Protein AF-A0A0F8X8D6-F1 (afdb_monomer)

Nearest PDB structures (foldseek):
  8ckb-assembly1_J001  TM=6.444E-01  e=1.310E-01  Bacteroides phage crAss001
  7qoi-assembly1_FS  TM=6.336E-01  e=3.541E-01  Bacteroides phage crAss001
  3bps-assembly1_A  TM=2.801E-01  e=1.009E+00  Homo sapiens
  3gcx-assembly1_A  TM=2.356E-01  e=1.793E+00  Homo sapiens
  1r19-assembly2_B  TM=1.060E-01  e=6.297E-01  Staphylococcus epidermidis

Radius of gyration: 21.14 Å; Cα contacts (8 Å, |Δi|>4): 891; chains: 1; bounding box: 56×60×55 Å

Structure (mmCIF, N/CA/C/O backbone):
data_AF-A0A0F8X8D6-F1
#
_entry.id   AF-A0A0F8X8D6-F1
#
loop_
_atom_site.group_PDB
_atom_site.id
_atom_site.type_symbol
_atom_site.label_atom_id
_atom_site.label_alt_id
_atom_site.label_comp_id
_atom_site.label_asym_id
_atom_site.label_entity_id
_atom_site.label_seq_id
_atom_site.pdbx_PDB_ins_code
_atom_site.Cartn_x
_atom_site.Cartn_y
_atom_site.Cartn_z
_atom_site.occupancy
_atom_site.B_iso_or_equiv
_atom_site.auth_seq_id
_atom_site.auth_comp_id
_atom_site.auth_asym_id
_atom_site.auth_atom_id
_atom_site.pdbx_PDB_model_num
ATOM 1 N N . SER A 1 1 ? 9.440 -11.187 -24.666 1.00 73.19 1 SER A N 1
ATOM 2 C CA . SER A 1 1 ? 8.796 -10.488 -23.540 1.00 73.19 1 SER A CA 1
ATOM 3 C C . SER A 1 1 ? 9.408 -10.974 -22.242 1.00 73.19 1 SER A C 1
ATOM 5 O O . SER A 1 1 ? 9.417 -12.178 -22.016 1.00 73.19 1 SER A O 1
ATOM 7 N N . TYR A 1 2 ? 9.904 -10.061 -21.415 1.00 76.88 2 TYR A N 1
ATOM 8 C CA . TYR A 1 2 ? 10.504 -10.335 -20.117 1.00 76.88 2 TYR A CA 1
ATOM 9 C C . TYR A 1 2 ? 9.473 -10.988 -19.179 1.00 76.88 2 TYR A C 1
ATOM 11 O O . TYR A 1 2 ? 8.394 -10.416 -18.969 1.00 76.88 2 TYR A O 1
ATOM 19 N N . PRO A 1 3 ? 9.742 -12.190 -18.642 1.00 77.75 3 PRO A N 1
ATOM 20 C CA . PRO A 1 3 ? 8.844 -12.868 -17.736 1.00 77.75 3 PRO A CA 1
ATOM 21 C C . PRO A 1 3 ? 8.951 -12.263 -16.347 1.00 77.75 3 PRO A C 1
ATOM 23 O O . PRO A 1 3 ? 9.989 -11.764 -15.912 1.00 77.75 3 PRO A O 1
ATOM 26 N N . LYS A 1 4 ? 7.858 -12.393 -15.605 1.00 72.44 4 LYS A N 1
ATOM 27 C CA . LYS A 1 4 ? 7.770 -11.930 -14.229 1.00 72.44 4 LYS A CA 1
ATOM 28 C C . LYS A 1 4 ? 8.868 -12.545 -13.356 1.00 72.44 4 LYS A C 1
ATOM 30 O O . LYS A 1 4 ? 8.987 -13.774 -13.250 1.00 72.44 4 LYS A O 1
ATOM 35 N N . GLY A 1 5 ? 9.636 -11.682 -12.696 1.00 72.69 5 GLY A N 1
ATOM 36 C CA . GLY A 1 5 ? 10.718 -12.086 -11.802 1.00 72.69 5 GLY A CA 1
ATOM 37 C C . GLY A 1 5 ? 11.987 -12.567 -12.511 1.00 72.69 5 GLY A C 1
ATOM 38 O O . GLY A 1 5 ? 12.841 -13.144 -11.838 1.00 72.69 5 GLY A O 1
ATOM 39 N N . GLY A 1 6 ? 12.091 -12.404 -13.835 1.00 82.38 6 GLY A N 1
ATOM 40 C CA . GLY A 1 6 ? 13.267 -12.770 -14.622 1.00 82.38 6 GLY A CA 1
ATOM 41 C C . GLY A 1 6 ? 13.090 -13.974 -15.546 1.00 82.38 6 GLY A C 1
ATOM 42 O O . GLY A 1 6 ? 12.116 -14.732 -15.461 1.00 82.38 6 GLY A O 1
ATOM 43 N N . GLU A 1 7 ? 14.088 -14.140 -16.412 1.00 86.38 7 GLU A N 1
ATOM 44 C CA . GLU A 1 7 ? 14.246 -15.241 -17.367 1.00 86.38 7 GLU A CA 1
ATOM 45 C C . GLU A 1 7 ? 14.905 -16.452 -16.711 1.00 86.38 7 GLU A C 1
ATOM 47 O O . GLU A 1 7 ? 15.902 -16.317 -15.999 1.00 86.38 7 GLU A O 1
ATOM 52 N N . ASP A 1 8 ? 14.377 -17.648 -16.966 1.00 86.56 8 ASP A N 1
ATOM 53 C CA . ASP A 1 8 ? 14.969 -18.882 -16.449 1.00 86.56 8 ASP A CA 1
ATOM 54 C C . ASP A 1 8 ? 16.345 -19.122 -17.084 1.00 86.56 8 ASP A C 1
ATOM 56 O O . ASP A 1 8 ? 16.505 -19.079 -18.306 1.00 86.56 8 ASP A O 1
ATOM 60 N N . ILE A 1 9 ? 17.347 -19.448 -16.263 1.00 84.44 9 ILE A N 1
ATOM 61 C CA . ILE A 1 9 ? 18.673 -19.843 -16.752 1.00 84.44 9 ILE A CA 1
ATOM 62 C C . ILE A 1 9 ? 18.926 -21.326 -16.495 1.00 84.44 9 ILE A C 1
ATOM 64 O O . ILE A 1 9 ? 18.877 -21.813 -15.367 1.00 84.44 9 ILE A O 1
ATOM 68 N N . THR A 1 10 ? 19.257 -22.067 -17.549 1.00 81.69 10 THR A N 1
ATOM 69 C CA . THR A 1 10 ? 19.732 -23.447 -17.412 1.00 81.69 10 THR A CA 1
ATOM 70 C C . THR A 1 10 ? 21.249 -23.459 -17.493 1.00 81.69 10 THR A C 1
ATOM 72 O O . THR A 1 10 ? 21.829 -23.237 -18.555 1.00 81.69 10 THR A O 1
ATOM 75 N N . PHE A 1 11 ? 21.909 -23.736 -16.370 1.00 76.56 11 PHE A N 1
ATOM 76 C CA . PHE A 1 11 ? 23.346 -23.980 -16.385 1.00 76.56 11 PHE A CA 1
ATOM 77 C C . PHE A 1 11 ? 23.647 -25.345 -17.020 1.00 76.56 11 PHE A C 1
ATOM 79 O O . PHE A 1 11 ? 22.839 -26.273 -16.901 1.00 76.56 11 PHE A O 1
ATOM 86 N N . PRO A 1 12 ? 24.821 -25.514 -17.657 1.00 75.75 12 PRO A N 1
ATOM 87 C CA . PRO A 1 12 ? 25.321 -26.836 -18.017 1.00 75.75 12 PRO A CA 1
ATOM 88 C C . PRO A 1 12 ? 25.346 -27.755 -16.782 1.00 75.75 12 PRO A C 1
ATOM 90 O O . PRO A 1 12 ? 25.303 -27.253 -15.657 1.00 75.75 12 PRO A O 1
ATOM 93 N N . PRO A 1 13 ? 25.450 -29.087 -16.949 1.00 71.19 13 PRO A N 1
ATOM 94 C CA . PRO A 1 13 ? 25.438 -30.050 -15.846 1.00 71.19 13 PRO A CA 1
ATOM 95 C C . PRO A 1 13 ? 26.720 -29.962 -15.001 1.00 71.19 13 PRO A C 1
ATOM 97 O O . PRO A 1 13 ? 27.585 -30.838 -15.016 1.00 71.19 13 PRO A O 1
ATOM 100 N N . TRP A 1 14 ? 26.873 -28.866 -14.271 1.00 72.00 14 TRP A N 1
ATOM 101 C CA . TRP A 1 14 ? 27.925 -28.656 -13.301 1.00 72.00 14 TRP A CA 1
ATOM 102 C C . TRP A 1 14 ? 27.596 -29.445 -12.043 1.00 72.00 14 TRP A C 1
ATOM 104 O O . TRP A 1 14 ? 26.439 -29.569 -11.644 1.00 72.00 14 TRP A O 1
ATOM 114 N N . ARG A 1 15 ? 28.633 -29.976 -11.389 1.00 62.94 15 ARG A N 1
ATOM 115 C CA . ARG A 1 15 ? 28.469 -30.686 -10.111 1.00 62.94 15 ARG A CA 1
ATOM 116 C C . ARG A 1 15 ? 27.880 -29.790 -9.019 1.00 62.94 15 ARG A C 1
ATOM 118 O O . ARG A 1 15 ? 27.311 -30.309 -8.067 1.00 62.94 15 ARG A O 1
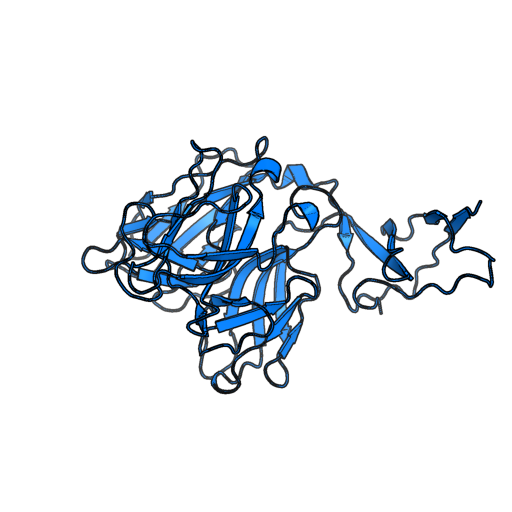ATOM 125 N N . GLN A 1 16 ? 28.029 -28.472 -9.154 1.00 68.81 16 GLN A N 1
ATOM 126 C CA . GLN A 1 16 ? 27.469 -27.466 -8.261 1.00 68.81 16 GLN A CA 1
ATOM 127 C C . GLN A 1 16 ? 26.959 -26.275 -9.077 1.00 68.81 16 GLN A C 1
ATOM 129 O O . GLN A 1 16 ? 27.539 -25.931 -10.108 1.00 68.81 16 GLN A O 1
ATOM 134 N N . LYS A 1 17 ? 25.879 -25.638 -8.610 1.00 71.94 17 LYS A N 1
ATOM 135 C CA . LYS A 1 17 ? 25.415 -24.359 -9.165 1.00 71.94 17 LYS A CA 1
ATOM 136 C C . LYS A 1 17 ? 26.514 -23.297 -8.991 1.00 71.94 17 LYS A C 1
ATOM 138 O O . LYS A 1 17 ? 27.226 -23.346 -7.984 1.00 71.94 17 LYS A O 1
ATOM 143 N N . PRO A 1 18 ? 26.653 -22.335 -9.920 1.00 72.88 18 PRO A N 1
ATOM 144 C CA . PRO A 1 18 ? 27.664 -21.295 -9.785 1.00 72.88 18 PRO A CA 1
ATOM 145 C C . PRO A 1 18 ? 27.465 -20.509 -8.493 1.00 72.88 18 PRO A C 1
ATOM 147 O O . PRO A 1 18 ? 26.349 -20.128 -8.125 1.00 72.88 18 PRO A O 1
ATOM 150 N N . ARG A 1 19 ? 28.580 -20.262 -7.808 1.00 72.44 19 ARG A N 1
ATOM 151 C CA . ARG A 1 19 ? 28.624 -19.448 -6.595 1.00 72.44 19 ARG A CA 1
ATOM 152 C C . ARG A 1 19 ? 28.631 -17.962 -6.897 1.00 72.44 19 ARG A C 1
ATOM 154 O O . ARG A 1 19 ? 28.276 -17.200 -6.005 1.00 72.44 19 ARG A O 1
ATOM 161 N N . PHE A 1 20 ? 29.013 -17.562 -8.102 1.00 72.94 20 PHE A N 1
ATOM 162 C CA . PHE A 1 20 ? 28.944 -16.183 -8.571 1.00 72.94 20 PHE A CA 1
ATOM 163 C C . PHE A 1 20 ? 28.622 -16.185 -10.063 1.00 72.94 20 PHE A C 1
ATOM 165 O O . PHE A 1 20 ? 29.142 -17.021 -10.806 1.00 72.94 20 PHE A O 1
ATOM 172 N N . LEU A 1 21 ? 27.748 -15.269 -10.475 1.00 82.31 21 LEU A N 1
ATOM 173 C CA . LEU A 1 21 ? 27.465 -14.980 -11.873 1.00 82.31 21 LEU A CA 1
ATOM 174 C C . LEU A 1 21 ? 27.701 -13.487 -12.066 1.00 82.31 21 LEU A C 1
ATOM 176 O O . LEU A 1 21 ? 27.022 -12.679 -11.438 1.00 82.31 21 LEU A O 1
ATOM 180 N N . GLU A 1 22 ? 28.686 -13.140 -12.879 1.00 83.12 22 GLU A N 1
ATOM 181 C CA . GLU A 1 22 ? 28.904 -11.769 -13.328 1.00 83.12 22 GLU A CA 1
ATOM 182 C C . GLU A 1 22 ? 28.249 -11.637 -14.698 1.00 83.12 22 GLU A C 1
ATOM 184 O O . GLU A 1 22 ? 28.527 -12.446 -15.584 1.00 83.12 22 GLU A O 1
ATOM 189 N N . ILE A 1 23 ? 27.333 -10.684 -14.853 1.00 87.75 23 ILE A N 1
ATOM 190 C CA . ILE A 1 23 ? 26.575 -10.473 -16.088 1.00 87.75 23 ILE A CA 1
ATOM 191 C C . ILE A 1 23 ? 26.885 -9.063 -16.584 1.00 87.75 23 ILE A C 1
ATOM 193 O O . ILE A 1 23 ? 26.807 -8.108 -15.814 1.00 87.75 23 ILE A O 1
ATOM 197 N N . GLU A 1 24 ? 27.261 -8.944 -17.854 1.00 86.00 24 GLU A N 1
ATOM 198 C CA . GLU A 1 24 ? 27.546 -7.659 -18.492 1.00 86.00 24 GLU A CA 1
ATOM 199 C C . GLU A 1 24 ? 26.240 -6.881 -18.715 1.00 86.00 24 GLU A C 1
ATOM 201 O O . GLU A 1 24 ? 25.255 -7.442 -19.206 1.00 86.00 24 GLU A O 1
ATOM 206 N N . S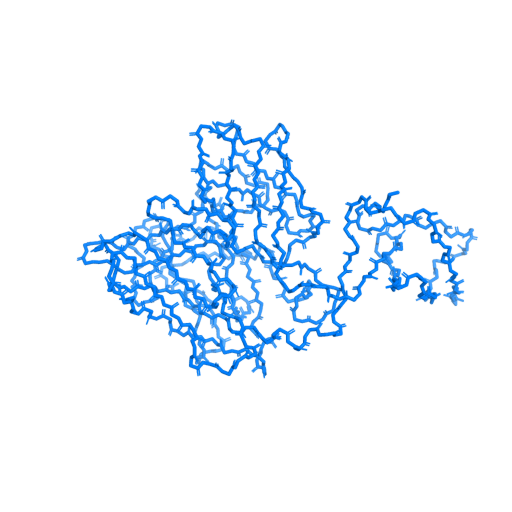ER A 1 25 ? 26.230 -5.598 -18.346 1.00 85.00 25 SER A N 1
ATOM 207 C CA . SER A 1 25 ? 25.135 -4.679 -18.670 1.00 85.00 25 SER A CA 1
ATOM 208 C C . SER A 1 25 ? 25.069 -4.460 -20.183 1.00 85.00 25 SER A C 1
ATOM 210 O O . SER A 1 25 ? 26.095 -4.264 -20.827 1.00 85.00 25 SER A O 1
ATOM 212 N N . GLU A 1 26 ? 23.869 -4.452 -20.756 1.00 85.44 26 GLU A N 1
ATOM 213 C CA . GLU A 1 26 ? 23.656 -4.357 -22.206 1.00 85.44 26 GLU A CA 1
ATOM 214 C C . GLU A 1 26 ? 22.388 -3.547 -22.484 1.00 85.44 26 GLU A C 1
ATOM 216 O O . GLU A 1 26 ? 21.391 -3.666 -21.773 1.00 85.44 26 GLU A O 1
ATOM 221 N N . GLY A 1 27 ? 22.411 -2.700 -23.516 1.00 79.75 27 GLY A N 1
ATOM 222 C CA . GLY A 1 27 ? 21.225 -1.945 -23.941 1.00 79.75 27 GLY A CA 1
ATOM 223 C C . GLY A 1 27 ? 20.671 -0.957 -22.905 1.00 79.75 27 GLY A C 1
ATOM 224 O O . GLY A 1 27 ? 19.507 -0.583 -22.994 1.00 79.75 27 GLY A O 1
ATOM 225 N N . GLY A 1 28 ? 21.478 -0.536 -21.923 1.00 81.06 28 GLY A N 1
ATOM 226 C CA . GLY A 1 28 ? 21.031 0.322 -20.817 1.00 81.06 28 GLY A CA 1
ATOM 227 C C . GLY A 1 28 ? 20.347 -0.429 -19.668 1.00 81.06 28 GLY A C 1
ATOM 228 O O . GLY A 1 28 ? 19.788 0.217 -18.781 1.00 81.06 28 GLY A O 1
ATOM 229 N N . TYR A 1 29 ? 20.407 -1.764 -19.677 1.00 85.00 29 TYR A N 1
ATOM 230 C CA . TYR A 1 29 ? 19.922 -2.625 -18.606 1.00 85.00 29 TYR A CA 1
ATOM 231 C C . TYR A 1 29 ? 21.085 -3.216 -17.814 1.00 85.00 29 TYR A C 1
ATOM 233 O O . TYR A 1 29 ? 22.102 -3.618 -18.382 1.00 85.00 29 TYR A O 1
ATOM 241 N N . ASP A 1 30 ? 20.893 -3.322 -16.505 1.00 86.25 30 ASP A N 1
ATOM 242 C CA . ASP A 1 30 ? 21.737 -4.113 -15.620 1.00 86.25 30 ASP A CA 1
ATOM 243 C C . ASP A 1 30 ? 21.090 -5.471 -15.373 1.00 86.25 30 ASP A C 1
ATOM 245 O O . ASP A 1 30 ? 19.869 -5.572 -15.276 1.00 86.25 30 ASP A O 1
ATOM 249 N N . PHE A 1 31 ? 21.894 -6.516 -15.211 1.00 87.75 31 PHE A N 1
ATOM 250 C CA . PHE A 1 31 ? 21.382 -7.865 -15.001 1.00 87.75 31 PHE A CA 1
ATOM 251 C C . PHE A 1 31 ? 21.902 -8.454 -13.697 1.00 87.75 31 PHE A C 1
ATOM 253 O O . PHE A 1 31 ? 23.076 -8.303 -13.362 1.00 87.75 31 PHE A O 1
ATOM 260 N N . GLN A 1 32 ? 21.038 -9.153 -12.961 1.00 86.94 32 GLN A N 1
ATOM 261 C CA . GLN A 1 32 ? 21.436 -9.867 -11.746 1.00 86.94 32 GLN A CA 1
ATOM 262 C C . GLN A 1 32 ? 20.869 -11.281 -11.722 1.00 86.94 32 GLN A C 1
ATOM 264 O O . GLN A 1 32 ? 19.788 -11.551 -12.241 1.00 86.94 32 GLN A O 1
ATOM 269 N N . TYR A 1 33 ? 21.614 -12.197 -11.105 1.00 87.38 33 TYR A N 1
ATOM 270 C CA . TYR A 1 33 ? 21.201 -13.586 -10.958 1.00 87.38 33 TYR A CA 1
ATOM 271 C C . TYR A 1 33 ? 20.473 -13.809 -9.631 1.00 87.38 33 TYR A C 1
ATOM 273 O O . TYR A 1 33 ? 21.089 -13.836 -8.563 1.00 87.38 33 TYR A O 1
ATOM 281 N N . ASP A 1 34 ? 19.167 -14.046 -9.713 1.00 83.31 34 ASP A N 1
ATOM 282 C CA . ASP A 1 34 ? 18.356 -14.535 -8.607 1.00 83.31 34 ASP A CA 1
ATOM 283 C C . ASP A 1 34 ? 18.629 -16.030 -8.405 1.00 83.31 34 ASP A C 1
ATOM 285 O O . ASP A 1 34 ? 18.092 -16.903 -9.095 1.00 83.31 34 ASP A O 1
ATOM 289 N N . ARG A 1 35 ? 19.496 -16.335 -7.437 1.00 81.94 35 ARG A N 1
ATOM 290 C CA . ARG A 1 35 ? 19.895 -17.712 -7.127 1.00 81.94 35 ARG A CA 1
ATOM 291 C C . ARG A 1 35 ? 18.768 -18.549 -6.539 1.00 81.94 35 ARG A C 1
ATOM 293 O O . ARG A 1 35 ? 18.756 -19.760 -6.767 1.00 81.94 35 ARG A O 1
ATOM 300 N N . ALA A 1 36 ? 17.890 -17.932 -5.752 1.00 80.81 36 ALA A N 1
ATOM 301 C CA . ALA A 1 36 ? 16.807 -18.640 -5.085 1.00 80.81 36 ALA A CA 1
ATOM 302 C C . ALA A 1 36 ? 15.832 -19.195 -6.127 1.00 80.81 36 ALA A C 1
ATOM 304 O O . ALA A 1 36 ? 15.462 -20.367 -6.062 1.00 80.81 36 ALA A O 1
ATOM 305 N N . ASN A 1 37 ? 15.523 -18.382 -7.139 1.00 80.06 37 ASN A N 1
ATOM 306 C CA . ASN A 1 37 ? 14.575 -18.727 -8.194 1.00 80.06 37 ASN A CA 1
ATOM 307 C C . ASN A 1 37 ? 15.236 -19.248 -9.479 1.00 80.06 37 ASN A C 1
ATOM 309 O O . ASN A 1 37 ? 14.536 -19.706 -10.374 1.00 80.06 37 ASN A O 1
ATOM 313 N N . ASN A 1 38 ? 16.571 -19.238 -9.557 1.00 85.62 38 ASN A N 1
ATOM 314 C CA . ASN A 1 38 ? 17.347 -19.654 -10.727 1.00 85.62 38 ASN A CA 1
ATOM 315 C C . ASN A 1 38 ? 16.991 -18.846 -11.993 1.00 85.62 38 ASN A C 1
ATOM 317 O O . ASN A 1 38 ? 16.816 -19.406 -13.079 1.00 85.62 38 ASN A O 1
ATOM 321 N N . LYS A 1 39 ? 16.906 -17.521 -11.830 1.00 87.06 39 LYS A N 1
ATOM 322 C CA . LYS A 1 39 ? 16.499 -16.572 -12.872 1.00 87.06 39 LYS A CA 1
ATOM 323 C C . LYS A 1 39 ? 17.518 -15.457 -13.071 1.00 87.06 39 LYS A C 1
ATOM 325 O O . LYS A 1 39 ? 18.184 -15.051 -12.122 1.00 87.06 39 LYS A O 1
ATOM 330 N N . ILE A 1 40 ? 17.620 -14.933 -14.288 1.00 87.06 40 ILE A N 1
ATOM 331 C CA . ILE A 1 40 ? 18.290 -13.661 -14.570 1.00 87.06 40 ILE A CA 1
ATOM 332 C C . ILE A 1 40 ? 17.233 -12.566 -14.613 1.00 87.06 40 ILE A C 1
ATOM 334 O O . ILE A 1 40 ? 16.310 -12.613 -15.426 1.00 87.06 40 ILE A O 1
ATOM 338 N N . LYS A 1 41 ? 17.395 -11.573 -13.744 1.00 88.75 41 LYS A N 1
ATOM 339 C CA . LYS A 1 41 ? 16.565 -10.376 -13.716 1.00 88.75 41 LYS A CA 1
ATOM 340 C C . LYS A 1 41 ? 17.232 -9.247 -14.476 1.00 88.75 41 LYS A C 1
ATOM 342 O O . LYS A 1 41 ? 18.452 -9.102 -14.406 1.00 88.75 41 LYS A O 1
ATOM 347 N N . ALA A 1 42 ? 16.425 -8.462 -15.173 1.00 87.25 42 ALA A N 1
ATOM 348 C CA . ALA A 1 42 ? 16.845 -7.241 -15.840 1.00 87.25 42 ALA A CA 1
ATOM 349 C C . ALA A 1 42 ? 16.383 -6.035 -15.021 1.00 87.25 42 ALA A C 1
ATOM 351 O O . ALA A 1 42 ? 15.276 -6.031 -14.482 1.00 87.25 42 ALA A O 1
ATOM 352 N N . PHE A 1 43 ? 17.214 -5.004 -14.962 1.00 85.19 43 PHE A N 1
ATOM 353 C CA . PHE A 1 43 ? 16.955 -3.774 -14.232 1.00 85.19 43 PHE A CA 1
ATOM 354 C C . PHE A 1 43 ? 17.254 -2.565 -15.105 1.00 85.19 43 PHE A C 1
ATOM 356 O O . PHE A 1 43 ? 18.208 -2.570 -15.879 1.00 85.19 43 PHE A O 1
ATOM 363 N N . THR A 1 44 ? 16.478 -1.503 -14.937 1.00 81.56 44 THR A N 1
ATOM 364 C CA . THR A 1 44 ? 16.763 -0.184 -15.515 1.00 81.56 44 THR A CA 1
ATOM 365 C C . THR A 1 44 ? 17.115 0.807 -14.417 1.00 81.56 44 THR A C 1
ATOM 367 O O . THR A 1 44 ? 16.660 0.659 -13.279 1.00 81.56 44 THR A O 1
ATOM 370 N N . GLY A 1 45 ? 17.871 1.855 -14.758 1.00 66.81 45 GLY A N 1
ATOM 371 C CA . GLY A 1 45 ? 17.992 3.023 -13.881 1.00 66.81 45 GLY A CA 1
ATOM 372 C C . GLY A 1 45 ? 16.603 3.584 -13.560 1.00 66.81 45 GLY A C 1
ATOM 373 O O . GLY A 1 45 ? 15.775 3.704 -14.467 1.00 66.81 45 GLY A O 1
ATOM 374 N N . GLY A 1 46 ? 16.334 3.856 -12.279 1.00 59.66 46 GLY A N 1
ATOM 375 C CA . GLY A 1 46 ? 15.017 4.272 -11.794 1.00 59.66 46 GLY A CA 1
ATOM 376 C C . GLY A 1 46 ? 14.483 5.484 -12.559 1.00 59.66 46 GLY A C 1
ATOM 377 O O . GLY A 1 46 ? 15.074 6.560 -12.512 1.00 59.66 46 GLY A O 1
ATOM 378 N N . LYS A 1 47 ? 13.380 5.309 -13.299 1.00 55.34 47 LYS A N 1
ATOM 379 C CA . LYS A 1 47 ? 12.777 6.390 -14.099 1.00 55.34 47 LYS A CA 1
ATOM 380 C C . LYS A 1 47 ? 11.690 7.169 -13.358 1.00 55.34 47 LYS A C 1
ATOM 382 O O . LYS A 1 47 ? 11.397 8.287 -13.770 1.00 55.34 47 LYS A O 1
ATOM 387 N N . SER A 1 48 ? 11.111 6.646 -12.275 1.00 67.25 48 SER A N 1
ATOM 388 C CA . SER A 1 48 ? 10.133 7.366 -11.441 1.00 67.25 48 SER A CA 1
ATOM 389 C C . SER A 1 48 ? 10.026 6.726 -10.054 1.00 67.25 48 SER A C 1
ATOM 391 O O . SER A 1 48 ? 9.993 5.504 -9.951 1.00 67.25 48 SER A O 1
ATOM 393 N N . LEU A 1 49 ? 9.989 7.550 -9.001 1.00 80.25 49 LEU A N 1
ATOM 394 C CA . LEU A 1 49 ? 9.794 7.120 -7.607 1.00 80.25 49 LEU A CA 1
ATOM 395 C C . LEU A 1 49 ? 8.366 6.621 -7.356 1.00 80.25 49 LEU A C 1
ATOM 397 O O . LEU A 1 49 ? 8.161 5.653 -6.635 1.00 80.25 49 LEU A O 1
ATOM 401 N N . ILE A 1 50 ? 7.393 7.280 -7.980 1.00 88.06 50 ILE A N 1
ATOM 402 C CA . ILE A 1 50 ? 5.983 6.911 -7.942 1.00 88.06 50 ILE A CA 1
ATOM 403 C C . ILE A 1 50 ? 5.557 6.576 -9.364 1.00 88.06 50 ILE A C 1
ATOM 405 O O . ILE A 1 50 ? 5.882 7.300 -10.307 1.00 88.06 50 ILE A O 1
ATOM 409 N N . VAL A 1 51 ? 4.845 5.467 -9.507 1.00 90.38 51 VAL A N 1
ATOM 410 C CA . VAL A 1 51 ? 4.272 4.995 -10.761 1.00 90.38 51 VAL A CA 1
ATOM 411 C C . VAL A 1 51 ? 2.761 5.054 -10.641 1.00 90.38 51 VAL A C 1
ATOM 413 O O . VAL A 1 51 ? 2.190 4.655 -9.628 1.00 90.38 51 VAL A O 1
ATOM 416 N N . GLU A 1 52 ? 2.119 5.526 -11.702 1.00 92.75 52 GLU A N 1
ATOM 417 C CA . GLU A 1 52 ? 0.683 5.389 -11.878 1.00 92.75 52 GLU A CA 1
ATOM 418 C C . GLU A 1 52 ? 0.418 4.495 -13.092 1.00 92.75 52 GLU A C 1
ATOM 420 O O . GLU A 1 52 ? 0.883 4.764 -14.202 1.00 92.75 52 GLU A O 1
ATOM 425 N N . GLU A 1 53 ? -0.307 3.403 -12.875 1.00 93.69 53 GLU A N 1
ATOM 426 C CA . GLU A 1 53 ? -0.541 2.360 -13.869 1.00 93.69 53 GLU A CA 1
ATOM 427 C C . GLU A 1 53 ? -2.039 2.104 -14.035 1.00 93.69 53 GLU A C 1
ATOM 429 O O . GLU A 1 53 ? -2.778 2.030 -13.055 1.00 93.69 53 GLU A O 1
ATOM 434 N N . VAL A 1 54 ? -2.494 1.930 -15.279 1.00 95.25 54 VAL A N 1
ATOM 435 C CA . VAL A 1 54 ? -3.848 1.443 -15.569 1.00 95.25 54 VAL A CA 1
ATOM 436 C C . VAL A 1 54 ? -3.787 -0.062 -15.792 1.00 95.25 54 VAL A C 1
ATOM 438 O O . VAL A 1 54 ? -3.177 -0.529 -16.753 1.00 95.25 54 VAL A O 1
ATOM 441 N N . VAL A 1 55 ? -4.456 -0.814 -14.925 1.00 96.31 55 VAL A N 1
ATOM 442 C CA . VAL A 1 55 ? -4.500 -2.274 -14.952 1.00 96.31 55 VAL A CA 1
ATOM 443 C C . VAL A 1 55 ? -5.856 -2.740 -15.465 1.00 96.31 55 VAL A C 1
ATOM 445 O O . VAL A 1 55 ? -6.909 -2.385 -14.931 1.00 96.31 55 VAL A O 1
ATOM 448 N N . VAL A 1 56 ? -5.826 -3.593 -16.489 1.00 95.44 56 VAL A N 1
ATOM 449 C CA . VAL A 1 56 ? -7.011 -4.324 -16.947 1.00 95.44 56 VAL A CA 1
ATOM 450 C C . VAL A 1 56 ? -7.320 -5.438 -15.953 1.00 95.44 56 VAL A C 1
ATOM 452 O O . VAL A 1 56 ? -6.448 -6.241 -15.618 1.00 95.44 56 VAL A O 1
ATOM 455 N N . VAL A 1 57 ? -8.574 -5.507 -15.515 1.00 95.88 57 VAL A N 1
ATOM 456 C CA . VAL A 1 57 ? -9.048 -6.520 -14.573 1.00 95.88 57 VAL A CA 1
ATOM 457 C C . VAL A 1 57 ? -9.916 -7.527 -15.317 1.00 95.88 57 VAL A C 1
ATOM 459 O O . VAL A 1 57 ? -10.897 -7.176 -15.971 1.00 95.88 57 VAL A O 1
ATOM 462 N N . ALA A 1 58 ? -9.545 -8.801 -15.222 1.00 94.94 58 ALA A N 1
ATOM 463 C CA . ALA A 1 58 ? -10.273 -9.912 -15.814 1.00 94.94 58 ALA A CA 1
ATOM 464 C C . ALA A 1 58 ? -10.613 -10.930 -14.727 1.00 94.94 58 ALA A C 1
ATOM 466 O O . ALA A 1 58 ? -9.752 -11.345 -13.951 1.00 94.94 58 ALA A O 1
ATOM 467 N N . SER A 1 59 ? -11.882 -11.343 -14.672 1.00 94.12 59 SER A N 1
ATOM 468 C CA . SER A 1 59 ? -12.382 -12.261 -13.637 1.00 94.12 59 SER A CA 1
ATOM 469 C C . SER A 1 59 ? -12.022 -11.800 -12.216 1.00 94.12 59 SER A C 1
ATOM 471 O O . SER A 1 59 ? -11.598 -12.605 -11.390 1.00 94.12 59 SER A O 1
ATOM 473 N N . HIS A 1 60 ? -12.174 -10.494 -11.954 1.00 94.88 60 HIS A N 1
ATOM 474 C CA . HIS A 1 60 ? -11.910 -9.848 -10.657 1.00 94.88 60 HIS A CA 1
ATOM 475 C C . HIS A 1 60 ? -10.435 -9.869 -10.224 1.00 94.88 60 HIS A C 1
ATOM 477 O O . HIS A 1 60 ? -10.121 -9.638 -9.059 1.00 94.88 60 HIS A O 1
ATOM 483 N N . THR A 1 61 ? -9.521 -10.130 -11.162 1.00 97.00 61 THR A N 1
ATOM 484 C CA . THR A 1 61 ? -8.079 -10.132 -10.910 1.00 97.00 61 THR A CA 1
ATOM 485 C C . THR A 1 61 ? -7.342 -9.232 -11.889 1.00 97.00 61 THR A C 1
ATOM 487 O O . THR A 1 61 ? -7.669 -9.185 -13.075 1.00 97.00 61 THR A O 1
ATOM 490 N N . GLY A 1 62 ? -6.352 -8.507 -11.381 1.00 97.00 62 GLY A N 1
ATOM 491 C CA . GLY A 1 62 ? -5.432 -7.674 -12.150 1.00 97.00 62 GLY A CA 1
ATOM 492 C C . GLY A 1 62 ? -3.990 -7.953 -11.737 1.00 97.00 62 GLY A C 1
ATOM 493 O O . GLY A 1 62 ? -3.723 -8.699 -10.792 1.00 97.00 62 GLY A O 1
ATOM 494 N N . THR A 1 63 ? -3.024 -7.394 -12.454 1.00 97.00 63 THR A N 1
ATOM 495 C CA . THR A 1 63 ? -1.609 -7.500 -12.080 1.00 97.00 63 THR A CA 1
ATOM 496 C C . THR A 1 63 ? -0.869 -6.246 -12.508 1.00 97.00 63 THR A C 1
ATOM 498 O O . THR A 1 63 ? -0.950 -5.873 -13.673 1.00 97.00 63 THR A O 1
ATOM 501 N N . LEU A 1 64 ? -0.150 -5.641 -11.565 1.00 96.12 64 LEU A N 1
ATOM 502 C CA . LEU A 1 64 ? 0.756 -4.523 -11.805 1.00 96.12 64 LEU A CA 1
ATOM 503 C C . LEU A 1 64 ? 1.982 -4.974 -12.606 1.00 96.12 64 LEU A C 1
ATOM 505 O O . LEU A 1 64 ? 2.471 -6.101 -12.447 1.00 96.12 64 LEU A O 1
ATOM 509 N N . ALA A 1 65 ? 2.511 -4.077 -13.430 1.00 91.25 65 ALA A N 1
ATOM 510 C CA . ALA A 1 65 ? 3.709 -4.299 -14.227 1.00 91.25 65 ALA A CA 1
ATOM 511 C C . ALA A 1 65 ? 4.955 -4.518 -13.353 1.00 91.25 65 ALA A C 1
ATOM 513 O O . ALA A 1 65 ? 5.813 -5.345 -13.695 1.00 91.25 65 ALA A O 1
ATOM 514 N N . HIS A 1 66 ? 5.020 -3.819 -12.214 1.00 89.31 66 HIS A N 1
ATOM 515 C CA . HIS A 1 66 ? 6.060 -3.949 -11.196 1.00 89.31 66 HIS A CA 1
ATOM 516 C C . HIS A 1 66 ? 5.470 -4.420 -9.863 1.00 89.31 66 HIS A C 1
ATOM 518 O O . HIS A 1 66 ? 4.308 -4.172 -9.542 1.00 89.31 66 HIS A O 1
ATOM 524 N N . LYS A 1 67 ? 6.288 -5.098 -9.052 1.00 92.94 67 LYS A N 1
ATOM 525 C CA . LYS A 1 67 ? 5.908 -5.415 -7.670 1.00 92.94 67 LYS A CA 1
ATOM 526 C C . LYS A 1 67 ? 5.783 -4.103 -6.892 1.00 92.94 67 LYS A C 1
ATOM 528 O O . LYS A 1 67 ? 6.710 -3.298 -6.976 1.00 92.94 67 LYS A O 1
ATOM 533 N N . PRO A 1 68 ? 4.694 -3.870 -6.152 1.00 95.56 68 PRO A N 1
ATOM 534 C CA . PRO A 1 68 ? 4.586 -2.686 -5.325 1.00 95.56 68 PRO A CA 1
ATOM 535 C C . PRO A 1 68 ? 5.428 -2.856 -4.060 1.00 95.56 68 PRO A C 1
ATOM 537 O O . PRO A 1 68 ? 5.506 -3.946 -3.496 1.00 95.56 68 PRO A O 1
ATOM 540 N N . PHE A 1 69 ? 6.047 -1.769 -3.622 1.00 94.50 69 PHE A N 1
ATOM 541 C CA . PHE A 1 69 ? 6.575 -1.608 -2.272 1.00 94.50 69 PHE A CA 1
ATOM 542 C C . PHE A 1 69 ? 5.512 -1.004 -1.355 1.00 94.50 69 PHE A C 1
ATOM 544 O O . PHE A 1 69 ? 5.323 -1.470 -0.240 1.00 94.50 69 PHE A O 1
ATOM 551 N N . TYR A 1 70 ? 4.795 0.003 -1.858 1.00 95.94 70 TYR A N 1
ATOM 552 C CA . TYR A 1 70 ? 3.777 0.730 -1.111 1.00 95.94 70 TYR A CA 1
ATOM 553 C C . TYR A 1 70 ? 2.705 1.266 -2.058 1.00 95.94 70 TYR A C 1
ATOM 555 O O . TYR A 1 70 ? 3.032 1.844 -3.096 1.00 95.94 70 TYR A O 1
ATOM 563 N N . ILE A 1 71 ? 1.437 1.046 -1.727 1.00 98.19 71 ILE A N 1
ATOM 564 C CA . ILE A 1 71 ? 0.276 1.490 -2.495 1.00 98.19 71 ILE A CA 1
ATOM 565 C C . ILE A 1 71 ? -0.263 2.772 -1.868 1.00 98.19 71 ILE A C 1
ATOM 567 O O . ILE A 1 71 ? -0.652 2.781 -0.702 1.00 98.19 71 ILE A O 1
ATOM 571 N N . LEU A 1 72 ? -0.320 3.822 -2.682 1.00 97.12 72 LEU A N 1
ATOM 572 C CA . LEU A 1 72 ? -0.776 5.154 -2.289 1.00 97.12 72 LEU A CA 1
ATOM 573 C C . LEU A 1 72 ? -2.256 5.355 -2.625 1.00 97.12 72 LEU A C 1
ATOM 575 O O . LEU A 1 72 ? -2.978 5.982 -1.865 1.00 97.12 72 LEU A O 1
ATOM 579 N N . ALA A 1 73 ? -2.711 4.813 -3.759 1.00 97.12 73 ALA A N 1
ATOM 580 C CA . ALA A 1 73 ? -4.110 4.879 -4.176 1.00 97.12 73 ALA A CA 1
ATOM 581 C C . ALA A 1 73 ? -4.470 3.732 -5.130 1.00 97.12 73 ALA A C 1
ATOM 583 O O . ALA A 1 73 ? -3.644 3.295 -5.943 1.00 97.12 73 ALA A O 1
ATOM 584 N N . ILE A 1 74 ? -5.723 3.281 -5.062 1.00 97.00 74 ILE A N 1
ATOM 585 C CA . ILE A 1 74 ? -6.341 2.348 -6.011 1.00 97.00 74 ILE A CA 1
ATOM 586 C C . ILE A 1 74 ? -7.698 2.925 -6.402 1.00 97.00 74 ILE A C 1
ATOM 588 O O . ILE A 1 74 ? -8.612 2.912 -5.591 1.00 97.00 74 ILE A O 1
ATOM 592 N N . ASP A 1 75 ? -7.855 3.364 -7.647 1.00 95.06 75 ASP A N 1
ATOM 593 C CA . ASP A 1 75 ? -9.096 3.952 -8.150 1.00 95.06 75 ASP A CA 1
ATOM 594 C C . ASP A 1 75 ? -9.728 3.065 -9.222 1.00 95.06 75 ASP A C 1
ATOM 596 O O . ASP A 1 75 ? -9.184 2.873 -10.318 1.00 95.06 75 ASP A O 1
ATOM 600 N N . VAL A 1 76 ? -10.918 2.537 -8.948 1.00 92.38 76 VAL A N 1
ATOM 601 C CA . VAL A 1 76 ? -11.692 1.810 -9.958 1.00 92.38 76 VAL A CA 1
ATOM 602 C C . VAL A 1 76 ? -12.354 2.804 -10.906 1.00 92.38 76 VAL A C 1
ATOM 604 O O . VAL A 1 76 ? -13.137 3.662 -10.501 1.00 92.38 76 VAL A O 1
ATOM 607 N N . THR A 1 77 ? -12.040 2.668 -12.198 1.00 82.62 77 THR A N 1
ATOM 608 C CA . THR A 1 77 ? -12.345 3.677 -13.230 1.00 82.62 77 THR A CA 1
ATOM 609 C C . THR A 1 77 ? -13.475 3.285 -14.180 1.00 82.62 77 THR A C 1
ATOM 611 O O . THR A 1 77 ? -13.958 4.136 -14.925 1.00 82.62 77 THR A O 1
ATOM 614 N N . ALA A 1 78 ? -13.907 2.019 -14.190 1.00 75.94 78 ALA A N 1
ATOM 615 C CA . ALA A 1 78 ? -14.911 1.536 -15.143 1.00 75.94 78 ALA A CA 1
ATOM 616 C C . ALA A 1 78 ? -15.760 0.378 -14.591 1.00 75.94 78 ALA A C 1
ATOM 618 O O . ALA A 1 78 ? -15.438 -0.790 -14.831 1.00 75.94 78 ALA A O 1
ATOM 619 N N . THR A 1 79 ? -16.842 0.703 -13.869 1.00 75.81 79 THR A N 1
ATOM 620 C CA . THR A 1 79 ? -17.810 -0.241 -13.262 1.00 75.81 79 THR A CA 1
ATOM 621 C C . THR A 1 79 ? -19.106 0.471 -12.824 1.00 75.81 79 THR A C 1
ATOM 623 O O . THR A 1 79 ? -19.301 1.652 -13.108 1.00 75.81 79 THR A O 1
ATOM 626 N N . THR A 1 80 ? -19.987 -0.240 -12.103 1.00 74.50 80 THR A N 1
ATOM 627 C CA . THR A 1 80 ? -21.071 0.337 -11.284 1.00 74.50 80 THR A CA 1
ATOM 628 C C . THR A 1 80 ? -20.601 0.921 -9.945 1.00 74.50 80 THR A C 1
ATOM 630 O O . THR A 1 80 ? -21.321 1.732 -9.371 1.00 74.50 80 THR A O 1
ATOM 633 N N . THR A 1 81 ? -19.421 0.524 -9.459 1.00 79.94 81 THR A N 1
ATOM 634 C CA . THR A 1 81 ? -18.814 0.954 -8.188 1.00 79.94 81 THR A CA 1
ATOM 635 C C . THR A 1 81 ? -17.451 1.586 -8.474 1.00 79.94 81 THR A C 1
ATOM 637 O O . THR A 1 81 ? -16.422 0.905 -8.484 1.00 79.94 81 THR A O 1
ATOM 640 N N . THR A 1 82 ? -17.455 2.878 -8.790 1.00 88.25 82 THR A N 1
ATOM 641 C CA . THR A 1 82 ? -16.243 3.664 -9.066 1.00 88.25 82 THR A CA 1
ATOM 642 C C . THR A 1 82 ? -15.763 4.379 -7.814 1.00 88.25 82 THR A C 1
ATOM 644 O O . THR A 1 82 ? -16.588 4.776 -6.994 1.00 88.25 82 THR A O 1
ATOM 647 N N . GLY A 1 83 ? -14.460 4.626 -7.721 1.00 90.62 83 GLY A N 1
ATOM 648 C CA . GLY A 1 83 ? -13.866 5.376 -6.617 1.00 90.62 83 GLY A CA 1
ATOM 649 C C . GLY A 1 83 ? -12.650 4.679 -6.012 1.00 90.62 83 GLY A C 1
ATOM 650 O O . GLY A 1 83 ? -12.188 3.675 -6.572 1.00 90.62 83 GLY A O 1
ATOM 651 N N . PRO A 1 84 ? -12.136 5.228 -4.903 1.00 94.00 84 PRO A N 1
ATOM 652 C CA . PRO A 1 84 ? -10.943 4.733 -4.240 1.00 94.00 84 PRO A CA 1
ATOM 653 C C . PRO A 1 84 ? -11.231 3.460 -3.425 1.00 94.00 84 PRO A C 1
ATOM 655 O O . PRO A 1 84 ? -12.343 3.258 -2.937 1.00 94.00 84 PRO A O 1
ATOM 658 N N . TYR A 1 85 ? -10.241 2.570 -3.334 1.00 96.00 85 TYR A N 1
ATOM 659 C CA . TYR A 1 85 ? -10.321 1.269 -2.659 1.00 96.00 85 TYR A CA 1
ATOM 660 C C . TYR A 1 85 ? -9.261 1.176 -1.560 1.00 96.00 85 TYR A C 1
ATOM 662 O O . TYR A 1 85 ? -8.121 1.603 -1.751 1.00 96.00 85 TYR A O 1
ATOM 670 N N . HIS A 1 86 ? -9.612 0.530 -0.448 1.00 97.50 86 HIS A N 1
ATOM 671 C CA . HIS A 1 86 ? -8.662 0.197 0.611 1.00 97.50 86 HIS A CA 1
ATOM 672 C C . HIS A 1 86 ? -7.877 -1.075 0.277 1.00 97.50 86 HIS A C 1
ATOM 674 O O . HIS A 1 86 ? -8.388 -2.004 -0.356 1.00 97.50 86 HIS A O 1
ATOM 680 N N . VAL A 1 87 ? -6.631 -1.144 0.739 1.00 98.31 87 VAL A N 1
ATOM 681 C CA . VAL A 1 87 ? -5.790 -2.339 0.594 1.00 98.31 87 VAL A CA 1
ATOM 682 C C . VAL A 1 87 ? -6.011 -3.309 1.754 1.00 98.31 87 VAL A C 1
ATOM 684 O O . VAL A 1 87 ? -6.037 -2.909 2.914 1.00 98.31 87 VAL A O 1
ATOM 687 N N . ILE A 1 88 ? -6.105 -4.602 1.435 1.00 98.44 88 ILE A N 1
ATOM 688 C CA . ILE A 1 88 ? -6.121 -5.708 2.405 1.00 98.44 88 ILE A CA 1
ATOM 689 C C . ILE A 1 88 ? -5.068 -6.778 2.033 1.00 98.44 88 ILE A C 1
ATOM 691 O O . ILE A 1 88 ? -4.542 -6.759 0.909 1.00 98.44 88 ILE A O 1
ATOM 695 N N . PRO A 1 89 ? -4.758 -7.745 2.921 1.00 97.94 89 PRO A N 1
ATOM 696 C CA . PRO A 1 89 ? -3.773 -8.779 2.631 1.00 97.94 89 PRO A CA 1
ATOM 697 C C . PRO A 1 89 ? -4.203 -9.707 1.498 1.00 97.94 89 PRO A C 1
ATOM 699 O O . PRO A 1 89 ? -5.382 -10.035 1.327 1.00 97.94 89 PRO A O 1
ATOM 702 N N . VAL A 1 90 ? -3.221 -10.239 0.771 1.00 96.50 90 VAL A N 1
ATOM 703 C CA . VAL A 1 90 ? -3.467 -11.314 -0.195 1.00 96.50 90 VAL A CA 1
ATOM 704 C C . VAL A 1 90 ? -4.044 -12.559 0.490 1.00 96.50 90 VAL A C 1
ATOM 706 O O . VAL A 1 90 ? -3.662 -12.936 1.594 1.00 96.50 90 VAL A O 1
ATOM 709 N N . GLY A 1 91 ? -4.970 -13.238 -0.189 1.00 95.00 91 GLY A N 1
ATOM 710 C CA . GLY A 1 91 ? -5.606 -14.460 0.314 1.00 95.00 91 GLY A CA 1
ATOM 711 C C . GLY A 1 91 ? -6.780 -14.203 1.259 1.00 95.00 91 GLY A C 1
ATOM 712 O O . GLY A 1 91 ? -7.485 -15.149 1.610 1.00 95.00 91 GLY A O 1
ATOM 713 N N . LYS A 1 92 ? -7.033 -12.942 1.627 1.00 96.75 92 LYS A N 1
ATOM 714 C CA . LYS A 1 92 ? -8.291 -12.516 2.244 1.00 96.75 92 LYS A CA 1
ATOM 715 C C . LYS A 1 92 ? -9.346 -12.268 1.170 1.00 96.75 92 LYS A C 1
ATOM 717 O O . LYS A 1 92 ? -9.017 -12.037 0.008 1.00 96.75 92 LYS A O 1
ATOM 722 N N . THR A 1 93 ? -10.615 -12.378 1.556 1.00 95.44 93 THR A N 1
ATOM 723 C CA . THR A 1 93 ? -11.737 -12.105 0.649 1.00 95.44 93 THR A CA 1
ATOM 724 C C . THR A 1 93 ? -12.047 -10.615 0.721 1.00 95.44 93 THR A C 1
ATOM 726 O O . THR A 1 93 ? -12.447 -10.180 1.798 1.00 95.44 93 THR A O 1
ATOM 729 N N . PRO A 1 94 ? -11.875 -9.847 -0.368 1.00 97.25 94 PRO A N 1
ATOM 730 C CA . PRO A 1 94 ? -12.223 -8.434 -0.356 1.00 97.25 94 PRO A CA 1
ATOM 731 C C . PRO A 1 94 ? -13.721 -8.236 -0.155 1.00 97.25 94 PRO A C 1
ATOM 733 O O . PRO A 1 94 ? -14.533 -8.988 -0.709 1.00 97.25 94 PRO A O 1
ATOM 736 N N . LEU A 1 95 ? -14.074 -7.213 0.614 1.00 96.06 95 LEU A N 1
ATOM 737 C CA . LEU A 1 95 ? -15.398 -6.609 0.597 1.00 96.06 95 LEU A CA 1
ATOM 738 C C . LEU A 1 95 ? -15.487 -5.561 -0.524 1.00 96.06 95 LEU A C 1
ATOM 740 O O . LEU A 1 95 ? -14.544 -5.340 -1.286 1.00 96.06 95 LEU A O 1
ATOM 744 N N . THR A 1 96 ? -16.662 -4.952 -0.671 1.00 94.12 96 THR A N 1
ATOM 745 C CA . THR A 1 96 ? -16.856 -3.852 -1.622 1.00 94.12 96 THR A CA 1
ATOM 746 C C . THR A 1 96 ? -15.964 -2.674 -1.239 1.00 94.12 96 THR A C 1
ATOM 748 O O . THR A 1 96 ? -15.899 -2.326 -0.063 1.00 94.12 96 THR A O 1
ATOM 751 N N . LEU A 1 97 ? -15.304 -2.068 -2.234 1.00 93.56 97 LEU A N 1
ATOM 752 C CA . LEU A 1 97 ? -14.282 -1.019 -2.055 1.00 93.56 97 LEU A CA 1
ATOM 753 C C . LEU A 1 97 ? -12.991 -1.493 -1.361 1.00 93.56 97 LEU A C 1
ATOM 755 O O . LEU A 1 97 ? -12.216 -0.682 -0.855 1.00 93.56 97 LEU A O 1
ATOM 759 N N . GLU A 1 98 ? -12.714 -2.798 -1.376 1.00 97.31 98 GLU A N 1
ATOM 760 C CA . GLU A 1 98 ? -11.437 -3.360 -0.936 1.00 97.31 98 GLU A CA 1
ATOM 761 C C . GLU A 1 98 ? -10.714 -4.085 -2.075 1.00 97.31 98 GLU A C 1
ATOM 763 O O . GLU A 1 98 ? -11.314 -4.695 -2.967 1.00 97.31 98 GLU A O 1
ATOM 768 N N . CYS A 1 99 ? -9.385 -4.043 -2.036 1.00 98.19 99 CYS A N 1
ATOM 769 C CA . CYS A 1 99 ? -8.510 -4.749 -2.957 1.00 98.19 99 CYS A CA 1
ATOM 770 C C . CYS A 1 99 ? -7.463 -5.537 -2.169 1.00 98.19 99 CYS A C 1
ATOM 772 O O . CYS A 1 99 ? -6.653 -4.968 -1.436 1.00 98.19 99 CYS A O 1
ATOM 774 N N . ALA A 1 100 ? -7.445 -6.857 -2.347 1.00 98.50 100 ALA A N 1
ATOM 775 C CA . ALA A 1 100 ? -6.372 -7.680 -1.809 1.00 98.50 100 ALA A CA 1
ATOM 776 C C . ALA A 1 100 ? -5.133 -7.551 -2.702 1.00 98.50 100 ALA A C 1
ATOM 778 O O . ALA A 1 100 ? -5.167 -7.915 -3.884 1.00 98.50 100 ALA A O 1
ATOM 779 N N . VAL A 1 101 ? -4.033 -7.058 -2.127 1.00 98.56 101 VAL A N 1
ATOM 780 C CA . VAL A 1 101 ? -2.781 -6.800 -2.850 1.00 98.56 101 VAL A CA 1
ATOM 781 C C . VAL A 1 101 ? -1.718 -7.813 -2.450 1.00 98.56 101 VAL A C 1
ATOM 783 O O . VAL A 1 101 ? -1.383 -7.992 -1.282 1.00 98.56 101 VAL A O 1
ATOM 786 N N . ASN A 1 102 ? -1.137 -8.471 -3.448 1.00 97.62 102 ASN A N 1
ATOM 787 C CA . ASN A 1 102 ? 0.006 -9.352 -3.263 1.00 97.62 102 ASN A CA 1
ATOM 788 C C . ASN A 1 102 ? 1.303 -8.584 -3.537 1.00 97.62 102 ASN A C 1
ATOM 790 O O . ASN A 1 102 ? 1.737 -8.517 -4.684 1.00 97.62 102 ASN A O 1
ATOM 794 N N . PHE A 1 103 ? 1.958 -8.062 -2.500 1.00 95.62 103 PHE A N 1
ATOM 795 C CA . PHE A 1 103 ? 3.212 -7.299 -2.626 1.00 95.62 103 PHE A CA 1
ATOM 796 C C . PHE A 1 103 ? 4.360 -8.098 -3.264 1.00 95.62 103 PHE A C 1
ATOM 798 O O . PHE A 1 103 ? 5.161 -7.557 -4.022 1.00 95.62 103 PHE A O 1
ATOM 805 N N . ALA A 1 104 ? 4.394 -9.421 -3.076 1.00 92.38 104 ALA A N 1
ATOM 806 C CA . ALA A 1 104 ? 5.415 -10.274 -3.685 1.00 92.38 104 ALA A CA 1
ATOM 807 C C . ALA A 1 104 ? 5.278 -10.390 -5.214 1.00 92.38 104 ALA A C 1
ATOM 809 O O . ALA A 1 104 ? 6.236 -10.754 -5.904 1.00 92.38 104 ALA A O 1
ATOM 810 N N . THR A 1 105 ? 4.093 -10.111 -5.765 1.00 92.19 105 THR A N 1
ATOM 811 C CA . THR A 1 105 ? 3.812 -10.304 -7.191 1.00 92.19 105 THR A CA 1
ATOM 812 C C . THR A 1 105 ? 3.174 -9.094 -7.879 1.00 92.19 105 THR A C 1
ATOM 814 O O . THR A 1 105 ? 3.149 -9.070 -9.100 1.00 92.19 105 THR A O 1
ATOM 817 N N . GLY A 1 106 ? 2.639 -8.106 -7.174 1.00 96.00 106 GLY A N 1
ATOM 818 C CA . GLY A 1 106 ? 1.768 -7.074 -7.749 1.00 96.00 106 GLY A CA 1
ATOM 819 C C . GLY A 1 106 ? 0.396 -7.587 -8.199 1.00 96.00 106 GLY A C 1
ATOM 820 O O . GLY A 1 106 ? -0.264 -6.943 -9.007 1.00 96.00 106 GLY A O 1
ATOM 821 N N . GLY A 1 107 ? -0.027 -8.768 -7.737 1.00 97.81 107 GLY A N 1
ATOM 822 C CA . GLY A 1 107 ? -1.371 -9.285 -8.006 1.00 97.81 107 GLY A CA 1
ATOM 823 C C . GLY A 1 107 ? -2.437 -8.484 -7.257 1.00 97.81 107 GLY A C 1
ATOM 824 O O . GLY A 1 107 ? -2.253 -8.184 -6.080 1.00 97.81 107 GLY A O 1
ATOM 825 N N . LEU A 1 108 ? -3.543 -8.180 -7.936 1.00 98.56 108 LEU A N 1
ATOM 826 C CA . LEU A 1 108 ? -4.702 -7.467 -7.398 1.00 98.56 108 LEU A CA 1
ATOM 827 C C . LEU A 1 108 ? -5.918 -8.391 -7.450 1.00 98.56 108 LEU A C 1
ATOM 829 O O . LEU A 1 108 ? -6.161 -9.013 -8.487 1.00 98.56 108 LEU A O 1
ATOM 833 N N . THR A 1 109 ? -6.677 -8.484 -6.361 1.00 98.31 109 THR A N 1
ATOM 834 C CA . THR A 1 109 ? -7.929 -9.254 -6.307 1.00 98.31 109 THR A CA 1
ATOM 835 C C . THR A 1 109 ? -9.046 -8.389 -5.745 1.00 98.31 109 THR A C 1
ATOM 837 O O . THR A 1 109 ? -8.889 -7.792 -4.684 1.00 98.31 109 THR A O 1
ATOM 840 N N . PHE A 1 110 ? -10.176 -8.365 -6.445 1.00 97.50 110 PHE A N 1
ATOM 841 C CA . PHE A 1 110 ? -11.367 -7.594 -6.098 1.00 97.50 110 PHE A CA 1
ATOM 842 C C . PHE A 1 110 ? -12.535 -8.526 -5.780 1.00 97.50 110 PHE A C 1
ATOM 844 O O . PHE A 1 110 ? -12.566 -9.681 -6.223 1.00 97.50 110 PHE A O 1
ATOM 851 N N . VAL A 1 111 ? -13.533 -8.019 -5.058 1.00 96.00 111 VAL A N 1
ATOM 852 C CA . VAL A 1 111 ? -14.791 -8.746 -4.885 1.00 96.00 111 VAL A CA 1
ATOM 853 C C . VAL A 1 111 ? -15.544 -8.813 -6.214 1.00 96.00 111 VAL A C 1
ATOM 855 O O . VAL A 1 111 ? -15.614 -7.846 -6.973 1.00 96.00 111 VAL A O 1
ATOM 858 N N . ALA A 1 112 ? -16.145 -9.966 -6.511 1.00 93.75 112 ALA A N 1
ATOM 859 C CA . ALA A 1 112 ? -16.872 -10.157 -7.767 1.00 93.75 112 ALA A CA 1
ATOM 860 C C . ALA A 1 112 ? -18.055 -9.187 -7.938 1.00 93.75 112 ALA A C 1
ATOM 862 O O . ALA A 1 112 ? -18.407 -8.830 -9.061 1.00 93.75 112 ALA A O 1
ATOM 863 N N . ALA A 1 113 ? -18.651 -8.752 -6.823 1.00 92.56 113 ALA A N 1
ATOM 864 C CA . ALA A 1 113 ? -19.791 -7.842 -6.801 1.00 92.56 113 ALA A CA 1
ATOM 865 C C . ALA A 1 113 ? -19.474 -6.449 -7.371 1.00 92.56 113 ALA A C 1
ATOM 867 O O . ALA A 1 113 ? -20.366 -5.820 -7.935 1.00 92.56 113 ALA A O 1
ATOM 868 N N . ASP A 1 114 ? -18.219 -5.999 -7.291 1.00 92.88 114 ASP A N 1
ATOM 869 C CA . ASP A 1 114 ? -17.822 -4.662 -7.744 1.00 92.88 114 ASP A CA 1
ATOM 870 C C . ASP A 1 114 ? -17.641 -4.588 -9.272 1.00 92.88 114 ASP A C 1
ATOM 872 O O . ASP A 1 114 ? -17.545 -3.502 -9.844 1.00 92.88 114 ASP A O 1
ATOM 876 N N . LEU A 1 115 ? -17.631 -5.745 -9.954 1.00 93.06 115 LEU A N 1
ATOM 877 C CA . LEU A 1 115 ? -17.545 -5.878 -11.414 1.00 93.06 115 LEU A CA 1
ATOM 878 C C . LEU A 1 115 ? -16.356 -5.127 -12.044 1.00 93.06 115 LEU A C 1
ATOM 880 O O . LEU A 1 115 ? -16.452 -4.663 -13.180 1.00 93.06 115 LEU A O 1
ATOM 884 N N . VAL A 1 116 ? -15.231 -5.025 -11.326 1.00 95.12 116 VAL A N 1
ATOM 885 C CA . VAL A 1 116 ? -14.018 -4.305 -11.752 1.00 95.12 116 VAL A CA 1
ATOM 886 C C . VAL A 1 116 ? -13.494 -4.803 -13.097 1.00 95.12 116 VAL A C 1
ATOM 888 O O . VAL A 1 116 ? -13.148 -5.974 -13.243 1.00 95.12 116 VAL A O 1
ATOM 891 N N . THR A 1 117 ? -13.418 -3.892 -14.076 1.00 94.88 117 THR A N 1
ATOM 892 C CA . THR A 1 117 ? -12.833 -4.153 -15.408 1.00 94.88 117 THR A CA 1
ATOM 893 C C . THR A 1 117 ? -11.560 -3.350 -15.682 1.00 94.88 117 THR A C 1
ATOM 895 O O . THR A 1 117 ? -10.721 -3.769 -16.479 1.00 94.88 117 THR A O 1
ATOM 898 N N . SER A 1 118 ? -11.389 -2.215 -15.002 1.00 94.69 118 SER A N 1
ATOM 899 C CA . SER A 1 118 ? -10.215 -1.349 -15.103 1.00 94.69 118 SER A CA 1
ATOM 900 C C . SER A 1 118 ? -9.999 -0.611 -13.789 1.00 94.69 118 SER A C 1
ATOM 902 O O . SER A 1 118 ? -10.944 -0.080 -13.196 1.00 94.69 118 SER A O 1
ATOM 904 N N . VAL A 1 119 ? -8.744 -0.548 -13.365 1.00 96.00 119 VAL A N 1
ATOM 905 C CA . VAL A 1 119 ? -8.313 0.141 -12.150 1.00 96.00 119 VAL A CA 1
ATOM 906 C C . VAL A 1 119 ? -7.061 0.955 -12.447 1.00 96.00 119 VAL A C 1
ATOM 908 O O . VAL A 1 119 ? -6.229 0.548 -13.256 1.00 96.00 119 VAL A O 1
ATOM 911 N N . ARG A 1 120 ? -6.940 2.119 -11.821 1.00 96.25 120 ARG A N 1
ATOM 912 C CA . ARG A 1 120 ? -5.726 2.927 -11.823 1.00 96.25 120 ARG A CA 1
ATOM 913 C C . ARG A 1 120 ? -5.070 2.792 -10.460 1.00 96.25 120 ARG A C 1
ATOM 915 O O . ARG A 1 120 ? -5.741 2.950 -9.449 1.00 96.25 120 ARG A O 1
ATOM 922 N N . VAL A 1 121 ? -3.788 2.465 -10.430 1.00 97.56 121 VAL A N 1
ATOM 923 C CA . VAL A 1 121 ? -3.052 2.236 -9.185 1.00 97.56 121 VAL A CA 1
ATOM 924 C C . VAL A 1 121 ? -1.863 3.172 -9.137 1.00 97.56 121 VAL A C 1
ATOM 926 O O . VAL A 1 121 ? -1.064 3.196 -10.073 1.00 97.56 121 VAL A O 1
ATOM 929 N N . THR A 1 122 ? -1.748 3.911 -8.039 1.00 97.06 122 THR A N 1
ATOM 930 C CA . THR A 1 122 ? -0.622 4.799 -7.747 1.00 97.06 122 THR A CA 1
ATOM 931 C C . THR A 1 122 ? 0.214 4.171 -6.647 1.00 97.06 122 THR A C 1
ATOM 933 O O . THR A 1 122 ? -0.300 3.884 -5.565 1.00 97.06 122 THR A O 1
ATOM 936 N N . TYR A 1 123 ? 1.488 3.906 -6.916 1.00 96.25 123 TYR A N 1
ATOM 937 C CA . TYR A 1 123 ? 2.329 3.136 -6.005 1.00 96.25 123 TYR A CA 1
ATOM 938 C C . TYR A 1 123 ? 3.814 3.454 -6.152 1.00 96.25 123 TYR A C 1
ATOM 940 O O . TYR A 1 123 ? 4.275 3.933 -7.188 1.00 96.25 123 TYR A O 1
ATOM 948 N N . ILE A 1 124 ? 4.573 3.138 -5.108 1.00 93.06 124 ILE A N 1
ATOM 949 C CA . ILE A 1 124 ? 6.032 3.083 -5.152 1.00 93.06 124 ILE A CA 1
ATOM 950 C C . ILE A 1 124 ? 6.419 1.654 -5.533 1.00 93.06 124 ILE A C 1
ATOM 952 O O . ILE A 1 124 ? 6.002 0.719 -4.840 1.00 93.06 124 ILE A O 1
ATOM 956 N N . PRO A 1 125 ? 7.173 1.434 -6.620 1.00 92.12 125 PRO A N 1
ATOM 957 C CA . PRO A 1 125 ? 7.599 0.099 -6.996 1.00 92.12 125 PRO A CA 1
ATOM 958 C C . PRO A 1 125 ? 8.713 -0.418 -6.076 1.00 92.12 125 PRO A C 1
ATOM 960 O O . PRO A 1 125 ? 9.532 0.335 -5.555 1.00 92.12 125 PRO A O 1
ATOM 963 N N . LEU A 1 126 ? 8.767 -1.737 -5.911 1.00 89.69 126 LEU A N 1
ATOM 964 C CA . LEU A 1 126 ? 9.837 -2.431 -5.206 1.00 89.69 126 LEU A CA 1
ATOM 965 C C . LEU A 1 126 ? 11.147 -2.294 -5.983 1.00 89.69 126 LEU A C 1
ATOM 967 O O . LEU A 1 126 ? 11.241 -2.670 -7.155 1.00 89.69 126 LEU A O 1
ATOM 971 N N . HIS A 1 127 ? 12.169 -1.782 -5.311 1.00 85.00 127 HIS A N 1
ATOM 972 C CA . HIS A 1 127 ? 13.521 -1.673 -5.837 1.00 85.00 127 HIS A CA 1
ATOM 973 C C . HIS A 1 127 ? 14.373 -2.845 -5.349 1.00 85.00 127 HIS A C 1
ATOM 975 O O . HIS A 1 127 ? 14.137 -3.408 -4.285 1.00 85.00 127 HIS A O 1
ATOM 981 N N . GLU A 1 128 ? 15.411 -3.206 -6.101 1.00 80.69 128 GLU A N 1
ATOM 982 C CA . GLU A 1 128 ? 16.333 -4.262 -5.649 1.00 80.69 128 GLU A CA 1
ATOM 983 C C . GLU A 1 128 ? 17.211 -3.783 -4.483 1.00 80.69 128 GLU A C 1
ATOM 985 O O . GLU A 1 128 ? 17.615 -4.554 -3.620 1.00 80.69 128 GLU A O 1
ATOM 990 N N . THR A 1 129 ? 17.518 -2.484 -4.454 1.00 77.38 129 THR A N 1
ATOM 991 C CA . THR A 1 129 ? 18.422 -1.865 -3.480 1.00 77.38 129 THR A CA 1
ATOM 992 C C . THR A 1 129 ? 17.935 -0.478 -3.084 1.00 77.38 129 THR A C 1
ATOM 994 O O . THR A 1 129 ? 17.288 0.206 -3.880 1.00 77.38 129 THR A O 1
ATOM 997 N N . GLY A 1 130 ? 18.361 -0.014 -1.910 1.00 79.31 130 GLY A N 1
ATOM 998 C CA . GLY A 1 130 ? 18.006 1.303 -1.384 1.00 79.31 130 GLY A CA 1
ATOM 999 C C . GLY A 1 130 ? 16.791 1.239 -0.456 1.00 79.31 130 GLY A C 1
ATOM 1000 O O . GLY A 1 130 ? 16.444 0.155 0.008 1.00 79.31 130 GLY A O 1
ATOM 1001 N N . PRO A 1 131 ? 16.154 2.382 -0.159 1.00 79.62 131 PRO A N 1
ATOM 1002 C CA . PRO A 1 131 ? 15.109 2.441 0.860 1.00 79.62 131 PRO A CA 1
ATOM 1003 C C . PRO A 1 131 ? 13.856 1.630 0.494 1.00 79.62 131 PRO A C 1
ATOM 1005 O O . PRO A 1 131 ? 13.249 1.007 1.353 1.00 79.62 131 PRO A O 1
ATOM 1008 N N . PHE A 1 132 ? 13.524 1.522 -0.792 1.00 86.81 132 PHE A N 1
ATOM 1009 C CA . PHE A 1 132 ? 12.345 0.784 -1.264 1.00 86.81 132 PHE A CA 1
ATOM 1010 C C . PHE A 1 132 ? 12.635 -0.687 -1.606 1.00 86.81 132 PHE A C 1
ATOM 1012 O O . PHE A 1 132 ? 12.029 -1.234 -2.526 1.00 86.81 132 PHE A O 1
ATOM 1019 N N . SER A 1 133 ? 13.600 -1.323 -0.930 1.00 87.31 133 SER A N 1
ATOM 1020 C CA . SER A 1 133 ? 13.910 -2.748 -1.110 1.00 87.31 133 SER A CA 1
ATOM 1021 C C . SER A 1 133 ? 13.133 -3.652 -0.159 1.00 87.31 133 SER A C 1
ATOM 1023 O O . SER A 1 133 ? 12.697 -3.230 0.909 1.00 87.31 133 SER A O 1
ATOM 1025 N N . SER A 1 134 ? 12.998 -4.932 -0.514 1.00 90.19 134 SER A N 1
ATOM 1026 C CA . SER A 1 134 ? 12.223 -5.905 0.271 1.00 90.19 134 SER A CA 1
ATOM 1027 C C . SER A 1 134 ? 12.690 -6.062 1.718 1.00 90.19 134 SER A C 1
ATOM 1029 O O . SER A 1 134 ? 11.894 -6.444 2.563 1.00 90.19 134 SER A O 1
ATOM 1031 N N . ASP A 1 135 ? 13.951 -5.754 2.019 1.00 89.81 135 ASP A N 1
ATOM 1032 C CA . ASP A 1 135 ? 14.495 -5.844 3.381 1.00 89.81 135 ASP A CA 1
ATOM 1033 C C . ASP A 1 135 ? 13.850 -4.829 4.343 1.00 89.81 135 ASP A C 1
ATOM 1035 O O . ASP A 1 135 ? 13.844 -5.027 5.565 1.00 89.81 135 ASP A O 1
ATOM 1039 N N . ASN A 1 136 ? 13.276 -3.763 3.782 1.00 91.31 136 ASN A N 1
ATOM 1040 C CA . ASN A 1 136 ? 12.647 -2.662 4.504 1.00 91.31 136 ASN A CA 1
ATOM 1041 C C . ASN A 1 136 ? 11.116 -2.758 4.545 1.00 91.31 136 ASN A C 1
ATOM 1043 O O . ASN A 1 136 ? 10.483 -1.971 5.244 1.00 91.31 136 ASN A O 1
ATOM 1047 N N . LEU A 1 137 ? 10.528 -3.714 3.821 1.00 94.50 137 LEU A N 1
ATOM 1048 C CA . LEU A 1 137 ? 9.092 -3.979 3.823 1.00 94.50 137 LEU A CA 1
ATOM 1049 C C . LEU A 1 137 ? 8.801 -5.191 4.705 1.00 94.50 137 LEU A C 1
ATOM 1051 O O . LEU A 1 137 ? 9.320 -6.282 4.465 1.00 94.50 137 LEU A O 1
ATOM 1055 N N . VAL A 1 138 ? 7.943 -5.016 5.703 1.00 96.62 138 VAL A N 1
ATOM 1056 C CA . VAL A 1 138 ? 7.393 -6.124 6.483 1.00 96.62 138 VAL A CA 1
ATOM 1057 C C . VAL A 1 138 ? 6.002 -6.419 5.950 1.00 96.62 138 VAL A C 1
ATOM 1059 O O . VAL A 1 138 ? 5.151 -5.536 5.919 1.00 96.62 138 VAL A O 1
ATOM 1062 N N . ILE A 1 139 ? 5.791 -7.651 5.491 1.00 97.44 139 ILE A N 1
ATOM 1063 C CA . ILE A 1 139 ? 4.514 -8.108 4.940 1.00 97.44 139 ILE A CA 1
ATOM 1064 C C . ILE A 1 139 ? 3.885 -9.065 5.943 1.00 97.44 139 ILE A C 1
ATOM 1066 O O . ILE A 1 139 ? 4.514 -10.067 6.291 1.00 97.44 139 ILE A O 1
ATOM 1070 N N . ASP A 1 140 ? 2.644 -8.780 6.331 1.00 96.94 140 ASP A N 1
ATOM 1071 C CA . ASP A 1 140 ? 1.820 -9.648 7.176 1.00 96.94 140 ASP A CA 1
ATOM 1072 C C . ASP A 1 140 ? 2.504 -10.048 8.494 1.00 96.94 140 ASP A C 1
ATOM 1074 O O . ASP A 1 140 ? 2.543 -11.225 8.869 1.00 96.94 140 ASP A O 1
ATOM 1078 N N . GLU A 1 141 ? 3.051 -9.065 9.216 1.00 97.81 141 GLU A N 1
ATOM 1079 C CA . GLU A 1 141 ? 3.446 -9.287 10.604 1.00 97.81 141 GLU A CA 1
ATOM 1080 C C . GLU A 1 141 ? 2.216 -9.687 11.413 1.00 97.81 141 GLU A C 1
ATOM 1082 O O . GLU A 1 141 ? 1.193 -8.999 11.403 1.00 97.81 141 GLU A O 1
ATOM 1087 N N . SER A 1 142 ? 2.325 -10.823 12.101 1.00 97.62 142 SER A N 1
ATOM 1088 C CA . SER A 1 142 ? 1.265 -11.316 12.964 1.00 97.62 142 SER A CA 1
ATOM 1089 C C . SER A 1 142 ? 1.464 -10.789 14.376 1.00 97.62 142 SER A C 1
ATOM 1091 O O . SER A 1 142 ? 2.488 -11.058 15.004 1.00 97.62 142 SER A O 1
ATOM 1093 N N . MET A 1 143 ? 0.451 -10.095 14.877 1.00 96.94 143 MET A N 1
ATOM 1094 C CA . MET A 1 143 ? 0.398 -9.555 16.231 1.00 96.94 143 MET A CA 1
ATOM 1095 C C . MET A 1 143 ? -0.877 -10.041 16.916 1.00 96.94 143 MET A C 1
ATOM 1097 O O . MET A 1 143 ? -1.903 -10.204 16.265 1.00 96.94 143 MET A O 1
ATOM 1101 N N . VAL A 1 144 ? -0.826 -10.287 18.223 1.00 97.75 144 VAL A N 1
ATOM 1102 C CA . VAL A 1 144 ? -2.037 -10.491 19.029 1.00 97.75 144 VAL A CA 1
ATOM 1103 C C . VAL A 1 144 ? -2.361 -9.164 19.694 1.00 97.75 144 VAL A C 1
ATOM 1105 O O . VAL A 1 144 ? -1.527 -8.641 20.434 1.00 97.75 144 VAL A O 1
ATOM 1108 N N . ALA A 1 145 ? -3.538 -8.628 19.394 1.00 96.06 145 ALA A N 1
ATOM 1109 C CA . ALA A 1 145 ? -4.021 -7.381 19.955 1.00 96.06 145 ALA A CA 1
ATOM 1110 C C . ALA A 1 145 ? -4.265 -7.502 21.469 1.00 96.06 145 ALA A C 1
ATOM 1112 O O . ALA A 1 145 ? -4.336 -8.610 22.010 1.00 96.06 145 ALA A O 1
ATOM 1113 N N . SER A 1 146 ? -4.359 -6.362 22.148 1.00 95.06 146 SER A N 1
ATOM 1114 C CA . SER A 1 146 ? -4.514 -6.267 23.600 1.00 95.06 146 SER A CA 1
ATOM 1115 C C . SER A 1 146 ? -5.384 -5.074 23.951 1.00 95.06 146 SER A C 1
ATOM 1117 O O . SER A 1 146 ? -5.453 -4.124 23.186 1.00 95.06 146 SER A O 1
ATOM 1119 N N . ASP A 1 147 ? -5.939 -5.084 25.157 1.00 89.31 147 ASP A N 1
ATOM 1120 C CA . ASP A 1 147 ? -6.607 -3.946 25.807 1.00 89.31 147 ASP A CA 1
ATOM 1121 C C . ASP A 1 147 ? -5.683 -2.750 26.147 1.00 89.31 147 ASP A C 1
ATOM 1123 O O . ASP A 1 147 ? -6.077 -1.840 26.873 1.00 89.31 147 ASP A O 1
ATOM 1127 N N . THR A 1 148 ? -4.443 -2.769 25.660 1.00 92.56 148 THR A N 1
ATOM 1128 C CA . THR A 1 148 ? -3.453 -1.693 25.769 1.00 92.56 148 THR A CA 1
ATOM 1129 C C . THR A 1 148 ? -2.635 -1.656 24.479 1.00 92.56 148 THR A C 1
ATOM 1131 O O . THR A 1 148 ? -2.373 -2.748 23.951 1.00 92.56 148 THR A O 1
ATOM 1134 N N . PRO A 1 149 ? -2.115 -0.489 24.056 1.00 93.94 149 PRO A N 1
ATOM 1135 C CA . PRO A 1 149 ? -1.296 -0.374 22.854 1.00 93.94 149 PRO A CA 1
ATOM 1136 C C . PRO A 1 149 ? -0.169 -1.414 22.785 1.00 93.94 149 PRO A C 1
ATOM 1138 O O . PRO A 1 149 ? 0.470 -1.743 23.795 1.00 93.94 149 PRO A O 1
ATOM 1141 N N . LYS A 1 150 ? 0.071 -1.949 21.584 1.00 95.06 150 LYS A N 1
ATOM 1142 C CA . LYS A 1 150 ? 1.113 -2.947 21.317 1.00 95.06 150 LYS A CA 1
ATOM 1143 C C . LYS A 1 150 ? 2.110 -2.475 20.279 1.00 95.06 150 LYS A C 1
ATOM 1145 O O . LYS A 1 150 ? 1.728 -2.071 19.186 1.00 95.06 150 LYS A O 1
ATOM 1150 N N . ASP A 1 151 ? 3.381 -2.644 20.611 1.00 94.44 151 ASP A N 1
ATOM 1151 C CA . ASP A 1 151 ? 4.481 -2.282 19.729 1.00 94.44 151 ASP A CA 1
ATOM 1152 C C . ASP A 1 151 ? 4.628 -3.311 18.603 1.00 94.44 151 ASP A C 1
ATOM 1154 O O . ASP A 1 151 ? 4.615 -4.529 18.834 1.00 94.44 151 ASP A O 1
ATOM 1158 N N . LEU A 1 152 ? 4.806 -2.822 17.377 1.00 94.69 152 LEU A N 1
ATOM 1159 C CA . LEU A 1 152 ? 5.311 -3.622 16.263 1.00 94.69 152 LEU A CA 1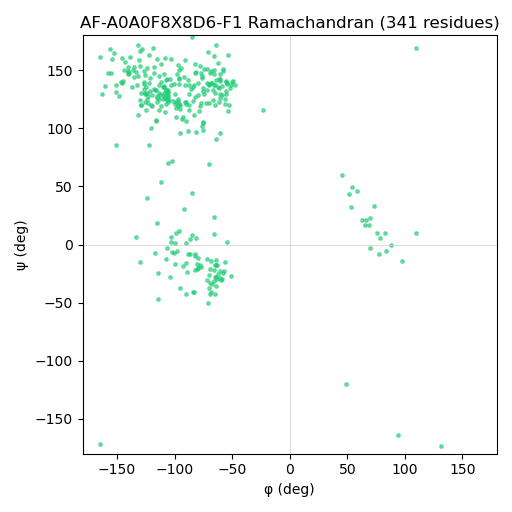
ATOM 1160 C C . LEU A 1 152 ? 6.729 -4.128 16.562 1.00 94.69 152 LEU A C 1
ATOM 1162 O O . LEU A 1 152 ? 7.495 -3.510 17.298 1.00 94.69 152 LEU A O 1
ATOM 1166 N N . ALA A 1 153 ? 7.144 -5.224 15.921 1.00 94.19 153 ALA A N 1
ATOM 1167 C CA . ALA A 1 153 ? 8.503 -5.745 16.088 1.00 94.19 153 ALA A CA 1
ATOM 1168 C C . ALA A 1 153 ? 9.606 -4.797 15.573 1.00 94.19 153 ALA A C 1
ATOM 1170 O O . ALA A 1 153 ? 10.782 -4.994 15.890 1.00 94.19 153 ALA A O 1
ATOM 1171 N N . ASN A 1 154 ? 9.256 -3.822 14.730 1.00 91.62 154 ASN A N 1
ATOM 1172 C CA . ASN A 1 154 ? 10.140 -2.745 14.298 1.00 91.62 154 ASN A CA 1
ATOM 1173 C C . ASN A 1 154 ? 9.343 -1.437 14.262 1.00 91.62 154 ASN A C 1
ATOM 1175 O O . ASN A 1 154 ? 8.185 -1.449 13.848 1.00 91.62 154 ASN A O 1
ATOM 1179 N N . GLN A 1 155 ? 10.004 -0.316 14.547 1.00 90.12 155 GLN A N 1
ATOM 1180 C CA . GLN A 1 155 ? 9.465 1.011 14.258 1.00 90.12 155 GLN A CA 1
ATOM 1181 C C . GLN A 1 155 ? 9.100 1.128 12.771 1.00 90.12 155 GLN A C 1
ATOM 1183 O O . GLN A 1 155 ? 9.916 0.815 11.889 1.00 90.12 155 GLN A O 1
ATOM 1188 N N . ALA A 1 156 ? 7.884 1.576 12.481 1.00 90.88 156 ALA A N 1
ATOM 1189 C CA . ALA A 1 156 ? 7.395 1.838 11.142 1.00 90.88 156 ALA A CA 1
ATOM 1190 C C . ALA A 1 156 ? 7.654 3.299 10.738 1.00 90.88 156 ALA A C 1
ATOM 1192 O O . ALA A 1 156 ? 7.559 4.205 11.546 1.00 90.88 156 ALA A O 1
ATOM 1193 N N . ALA A 1 157 ? 7.964 3.542 9.466 1.00 87.69 157 ALA A N 1
ATOM 1194 C CA . ALA A 1 157 ? 7.813 4.857 8.837 1.00 87.69 157 ALA A CA 1
ATOM 1195 C C . ALA A 1 157 ? 6.419 5.035 8.217 1.00 87.69 157 ALA A C 1
ATOM 1197 O O . ALA A 1 157 ? 5.992 6.156 7.967 1.00 87.69 157 ALA A O 1
ATOM 1198 N N . ALA A 1 158 ? 5.752 3.928 7.885 1.00 91.25 158 ALA A N 1
ATOM 1199 C CA . ALA A 1 158 ? 4.439 3.915 7.253 1.00 91.25 158 ALA A CA 1
ATOM 1200 C C . ALA A 1 158 ? 3.751 2.579 7.504 1.00 91.25 158 ALA A C 1
ATOM 1202 O O . ALA A 1 158 ? 4.415 1.541 7.464 1.00 91.25 158 ALA A O 1
ATOM 1203 N N . VAL A 1 159 ? 2.430 2.582 7.621 1.00 94.88 159 VAL A N 1
ATOM 1204 C CA . VAL A 1 159 ? 1.593 1.384 7.702 1.00 94.88 159 VAL A CA 1
ATOM 1205 C C . VAL A 1 159 ? 0.693 1.326 6.472 1.00 94.88 159 VAL A C 1
ATOM 1207 O O . VAL A 1 159 ? 0.020 2.285 6.126 1.00 94.88 159 VAL A O 1
ATOM 1210 N N . GLN A 1 160 ? 0.688 0.195 5.770 1.00 97.31 160 GLN A N 1
ATOM 1211 C CA . GLN A 1 160 ? -0.135 0.001 4.575 1.00 97.31 160 GLN A CA 1
ATOM 1212 C C . GLN A 1 160 ? -1.568 -0.422 4.912 1.00 97.31 160 GLN A C 1
ATOM 1214 O O . GLN A 1 160 ? -2.503 -0.040 4.208 1.00 97.31 160 GLN A O 1
ATOM 1219 N N . TYR A 1 161 ? -1.717 -1.308 5.898 1.00 97.50 161 TYR A N 1
ATOM 1220 C CA . TYR A 1 161 ? -3.000 -1.771 6.419 1.00 97.50 161 TYR A CA 1
ATOM 1221 C C . TYR A 1 161 ? -2.821 -2.477 7.760 1.00 97.50 161 TYR A C 1
ATOM 1223 O O . TYR A 1 161 ? -1.752 -3.014 8.063 1.00 97.50 161 TYR A O 1
ATOM 1231 N N . ILE A 1 162 ? -3.937 -2.577 8.481 1.00 97.88 162 ILE A N 1
ATOM 1232 C CA . ILE A 1 162 ? -4.135 -3.459 9.628 1.00 97.88 162 ILE A CA 1
ATOM 1233 C C . ILE A 1 162 ? -5.362 -4.315 9.327 1.00 97.88 162 ILE A C 1
ATOM 1235 O O . ILE A 1 162 ? -6.432 -3.802 8.992 1.00 97.88 162 ILE A O 1
ATOM 1239 N N . TYR A 1 163 ? -5.203 -5.632 9.397 1.00 98.38 163 TYR A N 1
ATOM 1240 C CA . TYR A 1 163 ? -6.273 -6.580 9.116 1.00 98.38 163 TYR A CA 1
ATOM 1241 C C . TYR A 1 163 ? -6.506 -7.490 10.314 1.00 98.38 163 TYR A C 1
ATOM 1243 O O . TYR A 1 163 ? -5.605 -8.225 10.713 1.00 98.38 163 TYR A O 1
ATOM 1251 N N . ASP A 1 164 ? -7.723 -7.495 10.844 1.00 98.00 164 ASP A N 1
ATOM 1252 C CA . ASP A 1 164 ? -8.151 -8.439 11.866 1.00 98.00 164 ASP A CA 1
ATOM 1253 C C . ASP A 1 164 ? -8.404 -9.809 11.224 1.00 98.00 164 ASP A C 1
ATOM 1255 O O . ASP A 1 164 ? -9.391 -10.058 10.525 1.00 98.00 164 ASP A O 1
ATOM 1259 N N . VAL A 1 165 ? -7.463 -10.723 11.452 1.00 97.75 165 VAL A N 1
ATOM 1260 C CA . VAL A 1 165 ? -7.513 -12.100 10.966 1.00 97.75 165 VAL A CA 1
ATOM 1261 C C . VAL A 1 165 ? -8.596 -12.898 11.682 1.00 97.75 165 VAL A C 1
ATOM 1263 O O . VAL A 1 165 ? -9.189 -13.777 11.052 1.00 97.75 165 VAL A O 1
ATOM 1266 N N . THR A 1 166 ? -8.854 -12.607 12.958 1.00 96.94 166 THR A N 1
ATOM 1267 C CA . THR A 1 166 ? -9.859 -13.307 13.763 1.00 96.94 166 THR A CA 1
ATOM 1268 C C . THR A 1 166 ? -11.267 -12.940 13.301 1.00 96.94 166 THR A C 1
ATOM 1270 O O . THR A 1 166 ? -12.071 -13.833 13.023 1.00 96.94 166 THR A O 1
ATOM 1273 N N . GLY A 1 167 ? -11.562 -11.648 13.163 1.00 94.44 167 GLY A N 1
ATOM 1274 C CA . GLY A 1 167 ? -12.852 -11.154 12.685 1.00 94.44 167 GLY A CA 1
ATOM 1275 C C . GLY A 1 167 ? -13.008 -11.179 11.166 1.00 94.44 167 GLY A C 1
ATOM 1276 O O . GLY A 1 167 ? -14.135 -11.106 10.673 1.00 94.44 167 GLY A O 1
ATOM 1277 N N . GLY A 1 168 ? -11.914 -11.305 10.412 1.00 95.94 168 GLY A N 1
ATOM 1278 C CA . GLY A 1 168 ? -11.917 -11.412 8.954 1.00 95.94 168 GLY A CA 1
ATOM 1279 C C . GLY A 1 168 ? -12.232 -10.101 8.235 1.00 95.94 168 GLY A C 1
ATOM 1280 O O . GLY A 1 168 ? -12.867 -10.137 7.182 1.00 95.94 168 GLY A O 1
ATOM 1281 N N . ASN A 1 169 ? -11.825 -8.958 8.791 1.00 96.31 169 ASN A N 1
ATOM 1282 C CA . ASN A 1 169 ? -12.057 -7.635 8.203 1.00 96.31 169 ASN A CA 1
ATOM 1283 C C . ASN A 1 169 ? -10.820 -6.747 8.354 1.00 96.31 169 ASN A C 1
ATOM 1285 O O . ASN A 1 169 ? -9.963 -6.988 9.202 1.00 96.31 169 ASN A O 1
ATOM 1289 N N . ARG A 1 170 ? -10.748 -5.692 7.546 1.00 96.62 170 ARG A N 1
ATOM 1290 C CA . ARG A 1 170 ? -9.818 -4.588 7.777 1.00 96.62 170 ARG A CA 1
ATOM 1291 C C . ARG A 1 170 ? -10.195 -3.845 9.067 1.00 96.62 170 ARG A C 1
ATOM 1293 O O . ARG A 1 170 ? -11.383 -3.725 9.365 1.00 96.62 170 ARG A O 1
ATOM 1300 N N . MET A 1 171 ? -9.197 -3.331 9.784 1.00 97.06 171 MET A N 1
ATOM 1301 C CA . MET A 1 171 ? -9.421 -2.350 10.847 1.00 97.06 171 MET A CA 1
ATOM 1302 C C . MET A 1 171 ? -9.606 -0.968 10.221 1.00 97.06 171 MET A C 1
ATOM 1304 O O . MET A 1 171 ? -8.791 -0.562 9.384 1.00 97.06 171 MET A O 1
ATOM 1308 N N . ALA A 1 172 ? -10.676 -0.269 10.587 1.00 95.75 172 ALA A N 1
ATOM 1309 C CA . ALA A 1 172 ? -10.811 1.154 10.314 1.00 95.75 172 ALA A CA 1
ATOM 1310 C C . ALA A 1 172 ? -9.795 1.944 11.149 1.00 95.75 172 ALA A C 1
ATOM 1312 O O . ALA A 1 172 ? -9.407 1.477 12.220 1.00 95.75 172 ALA A O 1
ATOM 1313 N N . LEU A 1 173 ? -9.329 3.081 10.638 1.00 95.06 173 LEU A N 1
ATOM 1314 C CA . LEU A 1 173 ? -8.322 3.897 11.320 1.00 95.06 173 LEU A CA 1
ATOM 1315 C C . LEU A 1 173 ? -8.928 5.176 11.893 1.00 95.06 173 LEU A C 1
ATOM 1317 O O . LEU A 1 173 ? -9.758 5.808 11.241 1.00 95.06 173 LEU A O 1
ATOM 1321 N N . GLU A 1 174 ? -8.456 5.548 13.078 1.00 92.50 174 GLU A N 1
ATOM 1322 C CA . GLU A 1 174 ? -8.810 6.773 13.801 1.00 92.50 174 GLU A CA 1
ATOM 1323 C C . GLU A 1 174 ? -7.561 7.623 14.100 1.00 92.50 174 GLU A C 1
ATOM 1325 O O . GLU A 1 174 ? -6.437 7.121 13.950 1.00 92.50 174 GLU A O 1
ATOM 1330 N N . PRO A 1 175 ? -7.732 8.919 14.433 1.00 88.88 175 PRO A N 1
ATOM 1331 C CA . PRO A 1 175 ? -6.625 9.820 14.746 1.00 88.88 175 PRO A CA 1
ATOM 1332 C C . PRO A 1 175 ? -5.764 9.313 15.908 1.00 88.88 175 PRO A C 1
ATOM 1334 O O . PRO A 1 175 ? -6.248 8.625 16.803 1.00 88.88 175 PRO A O 1
ATOM 1337 N N . VAL A 1 176 ? -4.478 9.679 15.900 1.00 85.31 176 VAL A N 1
ATOM 1338 C CA . VAL A 1 176 ? -3.479 9.191 16.871 1.00 85.31 176 VAL A CA 1
ATOM 1339 C C . VAL A 1 176 ? -3.771 9.592 18.322 1.00 85.31 176 VAL A C 1
ATOM 1341 O O . VAL A 1 176 ? -3.451 8.846 19.243 1.00 85.31 176 VAL A O 1
ATOM 1344 N N . ASP A 1 177 ? -4.426 10.734 18.522 1.00 82.25 177 ASP A N 1
ATOM 1345 C CA . ASP A 1 177 ? -4.725 11.291 19.845 1.00 82.25 177 ASP A CA 1
ATOM 1346 C C . ASP A 1 177 ? -6.037 10.761 20.464 1.00 82.25 177 ASP A C 1
ATOM 1348 O O . ASP A 1 177 ? -6.441 11.209 21.545 1.00 82.25 177 ASP A O 1
ATOM 1352 N N . GLU A 1 178 ? -6.706 9.806 19.810 1.00 83.50 178 GLU A N 1
ATOM 1353 C CA . GLU A 1 178 ? -7.968 9.217 20.269 1.00 83.50 178 GLU A CA 1
ATOM 1354 C C . GLU A 1 178 ? -7.815 7.766 20.763 1.00 83.50 178 GLU A C 1
ATOM 1356 O O . GLU A 1 178 ? -6.851 7.069 20.456 1.00 83.50 178 GLU A O 1
ATOM 1361 N N . GLU A 1 179 ? -8.784 7.293 21.556 1.00 88.81 179 GLU A N 1
ATOM 1362 C CA . GLU A 1 179 ? -8.935 5.859 21.839 1.00 88.81 179 GLU A CA 1
ATOM 1363 C C . GLU A 1 179 ? -9.829 5.233 20.756 1.00 88.81 179 GLU A C 1
ATOM 1365 O O . GLU A 1 179 ? -10.843 5.846 20.404 1.00 88.81 179 GLU A O 1
ATOM 1370 N N . PRO A 1 180 ? -9.544 4.002 20.287 1.00 93.12 180 PRO A N 1
ATOM 1371 C CA . PRO A 1 180 ? -10.373 3.334 19.292 1.00 93.12 180 PRO A CA 1
ATOM 1372 C C . PRO A 1 180 ? -11.850 3.295 19.706 1.00 93.12 180 PRO A C 1
ATOM 1374 O O . PRO A 1 180 ? -12.194 2.721 20.741 1.00 93.12 180 PRO A O 1
ATOM 1377 N N . SER A 1 181 ? -12.744 3.885 18.911 1.00 93.62 181 SER A N 1
ATOM 1378 C CA . SER A 1 181 ? -14.109 4.205 19.357 1.00 93.62 181 SER A CA 1
ATOM 1379 C C . SER A 1 181 ? -15.079 3.016 19.336 1.00 93.62 181 SER A C 1
ATOM 1381 O O . SER A 1 181 ? -16.122 3.034 20.002 1.00 93.62 181 SER A O 1
ATOM 1383 N N . ALA A 1 182 ? -14.763 1.973 18.564 1.00 94.56 182 ALA A N 1
ATOM 1384 C CA . ALA A 1 182 ? -15.609 0.799 18.383 1.00 94.56 182 ALA A CA 1
ATOM 1385 C C . ALA A 1 182 ? -14.813 -0.444 17.963 1.00 94.56 182 ALA A C 1
ATOM 1387 O O . ALA A 1 182 ? -13.669 -0.369 17.525 1.00 94.56 182 ALA A O 1
ATOM 1388 N N . THR A 1 183 ? -15.457 -1.615 18.013 1.00 95.25 183 THR A N 1
ATOM 1389 C CA . THR A 1 183 ? -14.871 -2.847 17.463 1.00 95.25 183 THR A CA 1
ATOM 1390 C C . THR A 1 183 ? -14.464 -2.661 16.004 1.00 95.25 183 THR A C 1
ATOM 1392 O O . THR A 1 183 ? -15.263 -2.162 15.204 1.00 95.25 183 THR A O 1
ATOM 1395 N N . LYS A 1 184 ? -13.302 -3.195 15.639 1.00 94.50 184 LYS A N 1
ATOM 1396 C CA . LYS A 1 184 ? -12.652 -3.124 14.329 1.00 94.50 184 LYS A CA 1
ATOM 1397 C C . LYS A 1 184 ? -12.135 -1.735 13.970 1.00 94.50 184 LYS A C 1
ATOM 1399 O O . LYS A 1 184 ? -11.951 -1.456 12.787 1.00 94.50 184 LYS A O 1
ATOM 1404 N N . PHE A 1 185 ? -11.893 -0.897 14.969 1.00 95.50 185 PHE A N 1
ATOM 1405 C CA . PHE A 1 185 ? -11.165 0.357 14.833 1.00 95.50 185 PHE A CA 1
ATOM 1406 C C . PHE A 1 185 ? -9.804 0.224 15.507 1.00 95.50 185 PHE A C 1
ATOM 1408 O O . PHE A 1 185 ? -9.642 -0.529 16.474 1.00 95.50 185 PHE A O 1
ATOM 1415 N N . ALA A 1 186 ? -8.815 0.899 14.939 1.00 95.31 186 ALA A N 1
ATOM 1416 C CA . ALA A 1 186 ? -7.461 0.923 15.444 1.00 95.31 186 ALA A CA 1
ATOM 1417 C C . ALA A 1 186 ? -6.869 2.322 15.308 1.00 95.31 186 ALA A C 1
ATOM 1419 O O . ALA A 1 186 ? -7.135 3.034 14.339 1.00 95.31 186 ALA A O 1
ATOM 1420 N N . VAL A 1 187 ? -5.999 2.653 16.248 1.00 93.62 187 VAL A N 1
ATOM 1421 C CA . VAL A 1 187 ? -5.175 3.852 16.211 1.00 93.62 187 VAL A CA 1
ATOM 1422 C C . VAL A 1 187 ? -3.734 3.423 15.972 1.00 93.62 187 VAL A C 1
ATOM 1424 O O . VAL A 1 187 ? -3.262 2.420 16.520 1.00 93.62 187 VAL A O 1
ATOM 1427 N N . VAL A 1 188 ? -3.057 4.138 15.075 1.00 92.19 188 VAL A N 1
ATOM 1428 C CA . VAL A 1 188 ? -1.674 3.857 14.687 1.00 92.19 188 VAL A CA 1
ATOM 1429 C C . VAL A 1 188 ? -0.821 5.033 15.096 1.00 92.19 188 VAL A C 1
ATOM 1431 O O . VAL A 1 188 ? -0.848 6.075 14.446 1.00 92.19 188 VAL A O 1
ATOM 1434 N N . ASP A 1 189 ? -0.035 4.827 16.139 1.00 88.25 189 ASP A N 1
ATOM 1435 C CA . ASP A 1 189 ? 0.919 5.815 16.604 1.00 88.25 189 ASP A CA 1
ATOM 1436 C C . ASP A 1 189 ? 2.288 5.544 15.977 1.00 88.25 189 ASP A C 1
ATOM 1438 O O . ASP A 1 189 ? 2.969 4.557 16.284 1.00 88.25 189 ASP A O 1
ATOM 1442 N N . ILE A 1 190 ? 2.655 6.419 15.040 1.00 85.25 190 ILE A N 1
ATOM 1443 C CA . ILE A 1 190 ? 3.977 6.469 14.421 1.00 85.25 190 ILE A CA 1
ATOM 1444 C C . ILE A 1 190 ? 4.742 7.636 15.063 1.00 85.25 190 ILE A C 1
ATOM 1446 O O . ILE A 1 190 ? 4.935 8.677 14.435 1.00 85.25 190 ILE A O 1
ATOM 1450 N N . ASP A 1 191 ? 5.156 7.471 16.319 1.00 64.88 191 ASP A N 1
ATOM 1451 C CA . ASP A 1 191 ? 5.886 8.507 17.053 1.00 64.88 191 ASP A CA 1
ATOM 1452 C C . ASP A 1 191 ? 7.316 8.683 16.495 1.00 64.88 191 ASP A C 1
ATOM 1454 O O . ASP A 1 191 ? 8.128 7.754 16.486 1.00 64.88 191 ASP A O 1
ATOM 1458 N N . ASP A 1 192 ? 7.651 9.901 16.053 1.00 55.31 192 ASP A N 1
ATOM 1459 C CA . ASP A 1 192 ? 9.018 10.299 15.659 1.00 55.31 192 ASP A CA 1
ATOM 1460 C C . ASP A 1 192 ? 9.953 10.432 16.886 1.00 55.31 192 ASP A C 1
ATOM 1462 O O . ASP A 1 192 ? 11.174 10.536 16.751 1.00 55.31 192 ASP A O 1
ATOM 1466 N N . GLY A 1 193 ? 9.392 10.438 18.102 1.00 58.91 193 GLY A N 1
ATOM 1467 C CA . GLY A 1 193 ? 10.087 10.559 19.382 1.00 58.91 193 GLY A CA 1
ATOM 1468 C C . GLY A 1 193 ? 10.321 9.252 20.148 1.00 58.91 193 GLY A C 1
ATOM 1469 O O . GLY A 1 193 ? 11.172 9.245 21.049 1.00 58.91 193 GLY A O 1
ATOM 1470 N N . SER A 1 194 ? 9.623 8.165 19.809 1.00 65.25 194 SER A N 1
ATOM 1471 C CA . SER A 1 194 ? 9.821 6.841 20.411 1.00 65.25 194 SER A CA 1
ATOM 1472 C C . SER A 1 194 ? 10.597 5.911 19.473 1.00 65.25 194 SER A C 1
ATOM 1474 O O . SER A 1 194 ? 10.688 6.144 18.271 1.00 65.25 194 SER A O 1
ATOM 1476 N N . ASP A 1 195 ? 11.201 4.857 20.026 1.00 76.81 195 ASP A N 1
ATOM 1477 C CA . ASP A 1 195 ? 11.877 3.822 19.228 1.00 76.81 195 ASP A CA 1
ATOM 1478 C C . ASP A 1 195 ? 10.875 2.786 18.661 1.00 76.81 195 ASP A C 1
ATOM 1480 O O . ASP A 1 195 ? 11.297 1.796 18.056 1.00 76.81 195 ASP A O 1
ATOM 1484 N N . ASP A 1 196 ? 9.566 3.002 18.846 1.00 85.31 196 ASP A N 1
ATOM 1485 C CA . ASP A 1 196 ? 8.510 2.015 18.634 1.00 85.31 196 ASP A CA 1
ATOM 1486 C C . ASP A 1 196 ? 7.362 2.568 17.761 1.00 85.31 196 ASP A C 1
ATOM 1488 O O . ASP A 1 196 ? 7.278 3.751 17.436 1.00 85.31 196 ASP A O 1
ATOM 1492 N N . THR A 1 197 ? 6.500 1.672 17.284 1.00 90.88 197 THR A N 1
ATOM 1493 C CA . THR A 1 197 ? 5.241 2.025 16.611 1.00 90.88 197 THR A CA 1
ATOM 1494 C C . THR A 1 197 ? 4.138 1.231 17.260 1.00 90.88 197 THR A C 1
ATOM 1496 O O . THR A 1 197 ? 4.203 -0.004 17.277 1.00 90.88 197 THR A O 1
ATOM 1499 N N . ASN A 1 198 ? 3.123 1.932 17.747 1.00 92.75 198 ASN A N 1
ATOM 1500 C CA . ASN A 1 198 ? 2.118 1.359 18.620 1.00 92.75 198 ASN A CA 1
ATOM 1501 C C . ASN A 1 198 ? 0.803 1.200 17.864 1.00 92.75 198 ASN A C 1
ATOM 1503 O O . ASN A 1 198 ? 0.340 2.102 17.170 1.00 92.75 198 ASN A O 1
ATOM 1507 N N . ILE A 1 199 ? 0.207 0.020 18.005 1.00 95.06 199 ILE A N 1
ATOM 1508 C CA . ILE A 1 199 ? -1.128 -0.284 17.509 1.00 95.06 199 ILE A CA 1
ATOM 1509 C C . ILE A 1 199 ? -2.048 -0.378 18.715 1.00 95.06 199 ILE A C 1
ATOM 1511 O O . ILE A 1 199 ? -1.890 -1.286 19.539 1.00 95.06 199 ILE A O 1
ATOM 1515 N N . ASP A 1 200 ? -2.991 0.549 18.812 1.00 95.44 200 ASP A N 1
ATOM 1516 C CA . ASP A 1 200 ? -4.072 0.485 19.788 1.00 95.44 200 ASP A CA 1
ATOM 1517 C C . ASP A 1 200 ? -5.350 -0.013 19.114 1.00 95.44 200 ASP A C 1
ATOM 1519 O O . ASP A 1 200 ? -5.650 0.361 17.978 1.00 95.44 200 ASP A O 1
ATOM 1523 N N . VAL A 1 201 ? -6.091 -0.888 19.786 1.00 96.50 201 VAL A N 1
ATOM 1524 C CA . VAL A 1 201 ? -7.363 -1.421 19.282 1.00 96.50 201 VAL A CA 1
ATOM 1525 C C . VAL A 1 201 ? -8.433 -1.320 20.352 1.00 96.50 201 VAL A C 1
ATOM 1527 O O . VAL A 1 201 ? -8.148 -1.279 21.547 1.00 96.50 201 VAL A O 1
ATOM 1530 N N . HIS A 1 202 ? -9.690 -1.349 19.928 1.00 96.25 202 HIS A N 1
ATOM 1531 C CA . HIS A 1 202 ? -10.794 -1.371 20.873 1.00 96.25 202 HIS A CA 1
ATOM 1532 C C . HIS A 1 202 ? -10.717 -2.618 21.774 1.00 96.25 202 HIS A C 1
ATOM 1534 O O . HIS A 1 202 ? -10.413 -3.721 21.321 1.00 96.25 202 HIS A O 1
ATOM 1540 N N . ASN A 1 203 ? -11.034 -2.461 23.059 1.00 95.00 203 ASN A N 1
ATOM 1541 C CA . ASN A 1 203 ? -10.891 -3.518 24.068 1.00 95.00 203 ASN A CA 1
ATOM 1542 C C . ASN A 1 203 ? -11.691 -4.804 23.768 1.00 95.00 203 ASN A C 1
ATOM 1544 O O . ASN A 1 203 ? -11.268 -5.894 24.142 1.00 95.00 203 ASN A O 1
ATOM 1548 N N . ASP A 1 204 ? -12.825 -4.701 23.075 1.00 96.25 204 ASP A N 1
ATOM 1549 C CA . ASP A 1 204 ? -13.606 -5.862 22.621 1.00 96.25 204 ASP A CA 1
ATOM 1550 C C . ASP A 1 204 ? -12.896 -6.6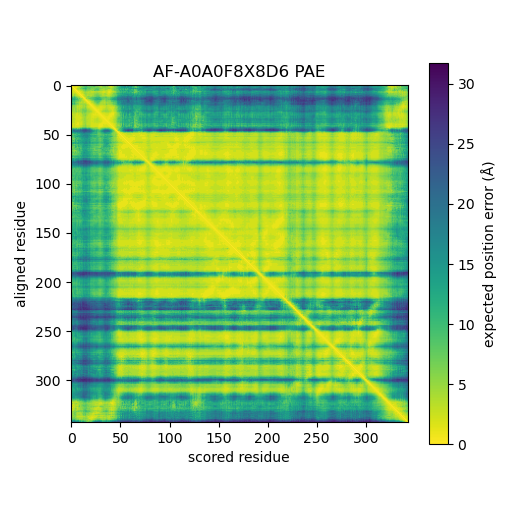87 21.526 1.00 96.25 204 ASP A C 1
ATOM 1552 O O . ASP A 1 204 ? -13.305 -7.819 21.259 1.00 96.25 204 ASP A O 1
ATOM 1556 N N . ASP A 1 205 ? -11.840 -6.149 20.911 1.00 95.81 205 ASP A N 1
ATOM 1557 C CA . ASP A 1 205 ? -10.958 -6.855 19.977 1.00 95.81 205 ASP A CA 1
ATOM 1558 C C . ASP A 1 205 ? -9.662 -7.349 20.644 1.00 95.81 205 ASP A C 1
ATOM 1560 O O . ASP A 1 205 ? -8.761 -7.839 19.955 1.00 95.81 205 ASP A O 1
ATOM 1564 N N . ASP A 1 206 ? -9.560 -7.275 21.978 1.00 93.69 206 ASP A N 1
ATOM 1565 C CA . ASP A 1 206 ? -8.481 -7.920 22.730 1.00 93.69 206 ASP A CA 1
ATOM 1566 C C . ASP A 1 206 ? -8.358 -9.389 22.303 1.00 93.69 206 ASP A C 1
ATOM 1568 O O . ASP A 1 206 ? -9.343 -10.100 22.083 1.00 93.69 206 ASP A O 1
ATOM 1572 N N . THR A 1 207 ? -7.121 -9.863 22.181 1.00 96.31 207 THR A N 1
ATOM 1573 C CA . THR A 1 207 ? -6.742 -11.202 21.720 1.00 96.31 207 THR A CA 1
ATOM 1574 C C . THR A 1 207 ? -6.988 -11.503 20.240 1.00 96.31 207 THR A C 1
ATOM 1576 O O . THR A 1 207 ? -6.595 -12.585 19.779 1.00 96.31 207 THR A O 1
ATOM 1579 N N . ASN A 1 208 ? -7.570 -10.581 19.461 1.00 97.94 208 ASN A N 1
ATOM 1580 C CA . ASN A 1 208 ? -7.656 -10.761 18.015 1.00 97.94 208 ASN A CA 1
ATOM 1581 C C . ASN A 1 208 ? -6.256 -10.836 17.401 1.00 97.94 208 ASN A C 1
ATOM 1583 O O . ASN A 1 208 ? -5.318 -10.157 17.819 1.00 97.94 208 ASN A O 1
ATOM 1587 N N . VAL A 1 209 ? -6.098 -11.695 16.395 1.00 98.19 209 VAL A N 1
ATOM 1588 C CA . VAL A 1 209 ? -4.847 -11.792 15.648 1.00 98.19 209 VAL A CA 1
ATOM 1589 C C . VAL A 1 209 ? -4.911 -10.782 14.516 1.00 98.19 209 VAL A C 1
ATOM 1591 O O . VAL A 1 209 ? -5.777 -10.875 13.651 1.00 98.19 209 VAL A O 1
ATOM 1594 N N . LEU A 1 210 ? -3.974 -9.847 14.495 1.00 98.31 210 LEU A N 1
ATOM 1595 C CA . LEU A 1 210 ? -3.816 -8.854 13.445 1.00 98.31 210 LEU A CA 1
ATOM 1596 C C . LEU A 1 210 ? -2.766 -9.314 12.427 1.00 98.31 210 LEU A C 1
ATOM 1598 O O . LEU A 1 210 ? -1.832 -10.047 12.763 1.00 98.31 210 LEU A O 1
ATOM 1602 N N . SER A 1 211 ? -2.936 -8.875 11.182 1.00 98.06 211 SER A N 1
ATOM 1603 C CA . SER A 1 211 ? -1.956 -8.953 10.096 1.00 98.06 211 SER A CA 1
ATOM 1604 C C . SER A 1 211 ? -1.648 -7.540 9.635 1.00 98.06 211 SER A C 1
ATOM 1606 O O . SER A 1 211 ? -2.555 -6.827 9.195 1.00 98.06 211 SER A O 1
ATOM 1608 N N . ILE A 1 212 ? -0.391 -7.128 9.756 1.00 98.25 212 ILE A N 1
ATOM 1609 C CA . ILE A 1 212 ? 0.018 -5.738 9.546 1.00 98.25 212 ILE A CA 1
ATOM 1610 C C . ILE A 1 212 ? 1.137 -5.710 8.511 1.00 98.25 212 ILE A C 1
ATOM 1612 O O . ILE A 1 212 ? 2.116 -6.448 8.615 1.00 98.25 212 ILE A O 1
ATOM 1616 N N . THR A 1 213 ? 0.993 -4.863 7.494 1.00 98.19 213 THR A N 1
ATOM 1617 C CA . THR A 1 213 ? 2.059 -4.601 6.516 1.00 98.19 213 THR A CA 1
ATOM 1618 C C . THR A 1 213 ? 2.529 -3.171 6.680 1.00 98.19 213 THR A C 1
ATOM 1620 O O . THR A 1 213 ? 1.712 -2.252 6.674 1.00 98.19 213 THR A O 1
ATOM 1623 N N . TYR A 1 214 ? 3.836 -2.977 6.815 1.00 95.81 214 TYR A N 1
ATOM 1624 C CA . TYR A 1 214 ? 4.422 -1.676 7.116 1.00 95.81 214 TYR A CA 1
ATOM 1625 C C . TYR A 1 214 ? 5.851 -1.565 6.584 1.00 95.81 214 TYR A C 1
ATOM 1627 O O . TYR A 1 214 ? 6.498 -2.553 6.217 1.00 95.81 214 TYR A O 1
ATOM 1635 N N . ILE A 1 215 ? 6.343 -0.334 6.535 1.00 92.62 215 ILE A N 1
ATOM 1636 C CA . ILE A 1 215 ? 7.690 -0.003 6.093 1.00 92.62 215 ILE A CA 1
ATOM 1637 C C . ILE A 1 215 ? 8.530 0.360 7.313 1.00 92.62 215 ILE A C 1
ATOM 1639 O O . ILE A 1 215 ? 8.082 1.158 8.121 1.00 92.62 215 ILE A 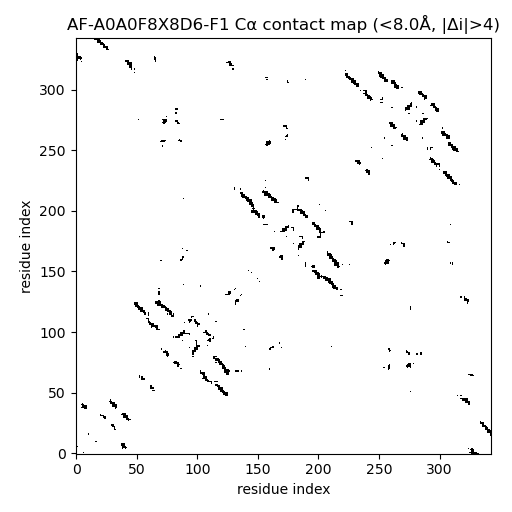O 1
ATOM 1643 N N . LYS A 1 216 ? 9.743 -0.181 7.455 1.00 90.88 216 LYS A N 1
ATOM 1644 C CA . LYS A 1 216 ? 10.611 0.078 8.620 1.00 90.88 216 LYS A CA 1
ATOM 1645 C C . LYS A 1 216 ? 11.164 1.509 8.631 1.00 90.88 216 LYS A C 1
ATOM 1647 O O . LYS A 1 216 ? 11.643 1.980 7.603 1.00 90.88 216 LYS A O 1
ATOM 1652 N N . TYR A 1 217 ? 11.200 2.163 9.794 1.00 84.12 217 TYR A N 1
ATOM 1653 C CA . TYR A 1 217 ? 11.703 3.536 9.955 1.00 84.12 217 TYR A CA 1
ATOM 1654 C C . TYR A 1 217 ? 13.212 3.671 9.768 1.00 84.12 217 TYR A C 1
ATOM 1656 O O . TYR A 1 217 ? 13.667 4.576 9.071 1.00 84.12 217 TYR A O 1
ATOM 1664 N N . GLY A 1 218 ? 14.006 2.741 10.316 1.00 74.06 218 GLY A N 1
ATOM 1665 C CA . GLY A 1 218 ? 15.478 2.792 10.244 1.00 74.06 218 GLY A CA 1
ATOM 1666 C C . GLY A 1 218 ? 16.044 2.866 8.815 1.00 74.06 218 GLY A C 1
ATOM 1667 O O . GLY A 1 218 ? 17.199 3.230 8.606 1.00 74.06 218 GLY A O 1
ATOM 1668 N N . THR A 1 219 ? 15.214 2.567 7.820 1.00 66.31 219 THR A N 1
ATOM 1669 C CA . THR A 1 219 ? 15.466 2.720 6.389 1.00 66.31 219 THR A CA 1
ATOM 1670 C C . THR A 1 219 ? 15.523 4.183 5.913 1.00 66.31 219 THR A C 1
ATOM 1672 O O . THR A 1 219 ? 16.182 4.477 4.913 1.00 66.31 219 THR A O 1
ATOM 1675 N N . PHE A 1 220 ? 14.855 5.099 6.617 1.00 68.75 220 PHE A N 1
ATOM 1676 C CA . PHE A 1 220 ? 14.562 6.472 6.195 1.00 68.75 220 PHE A CA 1
ATOM 1677 C C . PHE A 1 220 ? 15.211 7.556 7.090 1.00 68.75 220 PHE A C 1
ATOM 1679 O O . PHE A 1 220 ? 15.240 8.729 6.723 1.00 68.75 220 PHE A O 1
ATOM 1686 N N . ALA A 1 221 ? 15.831 7.180 8.211 1.00 58.34 221 ALA A N 1
ATOM 1687 C CA . ALA A 1 221 ? 16.303 8.102 9.256 1.00 58.34 221 ALA A CA 1
ATOM 1688 C C . ALA A 1 221 ? 17.182 9.320 8.834 1.00 58.34 221 ALA A C 1
ATOM 1690 O O . ALA A 1 221 ? 17.158 10.321 9.544 1.00 58.34 221 ALA A O 1
ATOM 1691 N N . PRO A 1 222 ? 17.974 9.324 7.734 1.00 50.81 222 PRO A N 1
ATOM 1692 C CA . PRO A 1 222 ? 18.737 10.519 7.340 1.00 50.81 222 PRO A CA 1
ATOM 1693 C C . PRO A 1 222 ? 18.140 11.341 6.183 1.00 50.81 222 PRO A C 1
ATOM 1695 O O . PRO A 1 222 ? 18.714 12.372 5.835 1.00 50.81 222 PRO A O 1
ATOM 1698 N N . ALA A 1 223 ? 17.069 10.886 5.526 1.00 52.16 223 ALA A N 1
ATOM 1699 C CA . ALA A 1 223 ? 16.596 11.479 4.264 1.00 52.16 223 ALA A CA 1
ATOM 1700 C C . ALA A 1 223 ? 15.084 11.736 4.210 1.00 52.16 223 ALA A C 1
ATOM 1702 O O . ALA A 1 223 ? 14.570 12.082 3.147 1.00 52.16 223 ALA A O 1
ATOM 1703 N N . PHE A 1 224 ? 14.389 11.536 5.325 1.00 59.66 224 PHE A N 1
ATOM 1704 C CA . PHE A 1 224 ? 12.943 11.614 5.420 1.00 59.66 224 PHE A CA 1
ATOM 1705 C C . PHE A 1 224 ? 12.594 12.158 6.803 1.00 59.66 224 PHE A C 1
ATOM 1707 O O . PHE A 1 224 ? 13.251 11.819 7.784 1.00 59.66 224 PHE A O 1
ATOM 1714 N N . GLN A 1 225 ? 11.594 13.026 6.861 1.00 59.56 225 GLN A N 1
ATOM 1715 C CA . GLN A 1 225 ? 11.025 13.518 8.108 1.00 59.56 225 GLN A CA 1
ATOM 1716 C C . GLN A 1 225 ? 9.653 12.866 8.258 1.00 59.56 225 GLN A C 1
ATOM 1718 O O . GLN A 1 225 ? 8.902 12.836 7.277 1.00 59.56 225 GLN A O 1
ATOM 1723 N N . LEU A 1 226 ? 9.360 12.333 9.445 1.00 60.09 226 LEU A N 1
ATOM 1724 C CA . LEU A 1 226 ? 7.992 12.026 9.832 1.00 60.09 226 LEU A CA 1
ATOM 1725 C C . LEU A 1 226 ? 7.373 13.310 10.372 1.00 60.09 226 LEU A C 1
ATOM 1727 O O . LEU A 1 226 ? 7.934 13.972 11.243 1.00 60.09 226 LEU A O 1
ATOM 1731 N N . GLY A 1 227 ? 6.263 13.720 9.774 1.00 58.78 227 GLY A N 1
ATOM 1732 C CA . GLY A 1 227 ? 5.401 14.724 10.378 1.00 58.78 227 GLY A CA 1
ATOM 1733 C C . GLY A 1 227 ? 4.301 14.007 11.137 1.00 58.78 227 GLY A C 1
ATOM 1734 O O . GLY A 1 227 ? 3.548 13.270 10.499 1.00 58.78 227 GLY A O 1
ATOM 1735 N N . ASP A 1 228 ? 4.211 14.239 12.445 1.00 56.59 228 ASP A N 1
ATOM 1736 C CA . ASP A 1 228 ? 2.956 14.040 13.161 1.00 56.59 228 ASP A CA 1
ATOM 1737 C C . ASP A 1 228 ? 2.009 15.175 12.754 1.00 56.59 228 ASP A C 1
ATOM 1739 O O . ASP A 1 228 ? 2.391 16.351 12.685 1.00 56.59 228 ASP A O 1
ATOM 1743 N N . GLY A 1 229 ? 0.873 14.776 12.216 1.00 57.06 229 GLY A N 1
ATOM 1744 C CA . GLY A 1 229 ? 0.438 15.289 10.929 1.00 57.06 229 GLY A CA 1
ATOM 1745 C C . GLY A 1 229 ? -0.924 15.930 10.963 1.00 57.06 229 GLY A C 1
ATOM 1746 O O . GLY A 1 229 ? -1.644 15.730 9.997 1.00 57.06 229 GLY A O 1
ATOM 1747 N N . ASP A 1 230 ? -1.260 16.688 12.007 1.00 70.44 230 ASP A N 1
ATOM 1748 C CA . ASP A 1 230 ? -2.475 17.503 12.029 1.00 70.44 230 ASP A CA 1
ATOM 1749 C C . ASP A 1 230 ? -2.408 18.585 10.949 1.00 70.44 230 ASP A C 1
ATOM 1751 O O . ASP A 1 230 ? -1.903 19.703 11.127 1.00 70.44 230 ASP A O 1
ATOM 1755 N N . LEU A 1 231 ? -2.914 18.246 9.768 1.00 74.50 231 LEU A N 1
ATOM 1756 C CA . LEU A 1 231 ? -2.980 19.161 8.645 1.00 74.50 231 LEU A CA 1
ATOM 1757 C C . LEU A 1 231 ? -4.288 19.933 8.715 1.00 74.50 231 LEU A C 1
ATOM 1759 O O . LEU A 1 231 ? -5.324 19.472 8.235 1.00 74.50 231 LEU A O 1
ATOM 1763 N N . THR A 1 232 ? -4.234 21.147 9.262 1.00 74.81 232 THR A N 1
ATOM 1764 C CA . THR A 1 232 ? -5.350 22.088 9.134 1.00 74.81 232 THR A CA 1
ATOM 1765 C C . THR A 1 232 ? -5.518 22.482 7.670 1.00 74.81 232 THR A C 1
ATOM 1767 O O . THR A 1 232 ? -4.610 23.050 7.052 1.00 74.81 232 THR A O 1
ATOM 1770 N N . LEU A 1 233 ? -6.690 22.201 7.111 1.00 69.88 233 LEU A N 1
ATOM 1771 C CA . LEU A 1 233 ? -6.978 22.470 5.710 1.00 69.88 233 LEU A CA 1
ATOM 1772 C C . LEU A 1 233 ? -7.474 23.911 5.513 1.00 69.88 233 LEU A C 1
ATOM 1774 O O . LEU A 1 233 ? -8.348 24.392 6.237 1.00 69.88 233 LEU A O 1
ATOM 1778 N N . ASP A 1 234 ? -6.939 24.616 4.510 1.00 68.06 234 ASP A N 1
ATOM 1779 C CA . ASP A 1 234 ? -7.465 25.931 4.129 1.00 68.06 234 ASP A CA 1
ATOM 1780 C C . ASP A 1 234 ? -8.738 25.746 3.292 1.00 68.06 234 ASP A C 1
ATOM 1782 O O . ASP A 1 234 ? -8.693 25.211 2.184 1.00 68.06 234 ASP A O 1
ATOM 1786 N N . SER A 1 235 ? -9.877 26.192 3.823 1.00 64.06 235 SER A N 1
ATOM 1787 C CA . SER A 1 235 ? -11.203 26.066 3.203 1.00 64.06 235 SER A CA 1
ATOM 1788 C C . SER A 1 235 ? -11.533 27.184 2.203 1.00 64.06 235 SER A C 1
ATOM 1790 O O . SER A 1 235 ? -12.672 27.284 1.721 1.00 64.06 235 SER A O 1
ATOM 1792 N N . ALA A 1 236 ? -10.569 28.046 1.859 1.00 57.88 236 ALA A N 1
ATOM 1793 C CA . ALA A 1 236 ? -10.765 29.129 0.901 1.00 57.88 236 ALA A CA 1
ATOM 1794 C C . ALA A 1 236 ? -11.168 28.607 -0.498 1.00 57.88 236 ALA A C 1
ATOM 1796 O O . ALA A 1 236 ? -10.335 28.296 -1.344 1.00 57.88 236 ALA A O 1
ATOM 1797 N N . GLY A 1 237 ? -12.479 28.579 -0.774 1.00 56.12 237 GLY A N 1
ATOM 1798 C CA . GLY A 1 237 ? -13.041 28.214 -2.082 1.00 56.12 237 GLY A CA 1
ATOM 1799 C C . GLY A 1 237 ? -13.783 26.875 -2.144 1.00 56.12 237 GLY A C 1
ATOM 1800 O O . GLY A 1 237 ? -14.141 26.458 -3.243 1.00 56.12 237 GLY A O 1
ATOM 1801 N N . GLY A 1 238 ? -14.053 26.222 -1.006 1.00 60.00 238 GLY A N 1
ATOM 1802 C CA . GLY A 1 238 ? -14.844 24.981 -0.949 1.00 60.00 238 GLY A CA 1
ATOM 1803 C C . GLY A 1 238 ? -14.088 23.709 -1.353 1.00 60.00 238 GLY A C 1
ATOM 1804 O O . GLY A 1 238 ? -14.697 22.646 -1.425 1.00 60.00 238 GLY A O 1
ATOM 1805 N N . ILE A 1 239 ? -12.782 23.820 -1.607 1.00 64.50 239 ILE A N 1
ATOM 1806 C CA . ILE A 1 239 ? -11.844 22.699 -1.673 1.00 64.50 239 ILE A CA 1
ATOM 1807 C C . ILE A 1 239 ? -10.802 22.973 -0.605 1.00 64.50 239 ILE A C 1
ATOM 1809 O O . ILE A 1 239 ? -10.118 23.994 -0.639 1.00 64.50 239 ILE A O 1
ATOM 1813 N N . GLU A 1 240 ? -10.705 22.050 0.326 1.00 69.06 240 GLU A N 1
ATOM 1814 C CA . GLU A 1 240 ? -9.773 22.087 1.430 1.00 69.06 240 GLU A CA 1
ATOM 1815 C C . GLU A 1 240 ? -8.432 21.547 0.937 1.00 69.06 240 GLU A C 1
ATOM 1817 O O . GLU A 1 240 ? -8.330 20.388 0.541 1.00 69.06 240 GLU A O 1
ATOM 1822 N N . THR A 1 241 ? -7.420 22.412 0.843 1.00 73.50 241 THR A N 1
ATOM 1823 C CA . THR A 1 241 ? -6.121 22.061 0.242 1.00 73.50 241 THR A CA 1
ATOM 1824 C C . THR A 1 241 ? -4.977 22.346 1.203 1.00 73.50 241 THR A C 1
ATOM 1826 O O . THR A 1 241 ? -4.904 23.435 1.771 1.00 73.50 241 THR A O 1
ATOM 1829 N N . TYR A 1 242 ? -4.035 21.411 1.307 1.00 75.75 242 TYR A N 1
ATOM 1830 C CA . TYR A 1 242 ? -2.766 21.606 1.997 1.00 75.75 242 TYR A CA 1
ATOM 1831 C C . TYR A 1 242 ? -1.599 21.567 1.009 1.00 75.75 242 TYR A C 1
ATOM 1833 O O . TYR A 1 242 ? -1.430 20.598 0.270 1.00 75.75 242 TYR A O 1
ATOM 1841 N N . TYR A 1 243 ? -0.779 22.618 1.005 1.00 77.12 243 TYR A N 1
ATOM 1842 C CA . TYR A 1 243 ? 0.398 22.739 0.143 1.00 77.12 243 TYR A CA 1
ATOM 1843 C C . TYR A 1 243 ? 1.682 22.507 0.942 1.00 77.12 243 TYR A C 1
ATOM 1845 O O . TYR A 1 243 ? 1.988 23.267 1.861 1.00 77.12 243 TYR A O 1
ATOM 1853 N N . PHE A 1 244 ? 2.513 21.553 0.523 1.00 75.06 244 PHE A N 1
ATOM 1854 C CA . PHE A 1 244 ? 3.791 21.243 1.175 1.00 75.06 244 PHE A CA 1
ATOM 1855 C C . PHE A 1 244 ? 4.946 22.141 0.686 1.00 75.06 244 PHE A C 1
ATOM 1857 O O . PHE A 1 244 ? 6.048 21.678 0.403 1.00 75.06 244 PHE A O 1
ATOM 1864 N N . VAL A 1 245 ? 4.704 23.451 0.574 1.00 64.62 245 VAL A N 1
ATOM 1865 C CA . VAL A 1 245 ? 5.622 24.429 -0.058 1.00 64.62 245 VAL A CA 1
ATOM 1866 C C . VAL A 1 245 ? 6.759 24.930 0.842 1.00 64.62 245 VAL A C 1
ATOM 1868 O O . VAL A 1 245 ? 7.656 25.624 0.367 1.00 64.62 245 VAL A O 1
ATOM 1871 N N . THR A 1 246 ? 6.720 24.629 2.140 1.00 55.91 246 THR A N 1
ATOM 1872 C CA . THR A 1 246 ? 7.702 25.100 3.134 1.00 55.91 246 THR A CA 1
ATOM 1873 C C . THR A 1 246 ? 8.893 24.163 3.322 1.00 55.91 246 THR A C 1
ATOM 1875 O O . THR A 1 246 ? 9.913 24.588 3.866 1.00 55.91 246 THR A O 1
ATOM 1878 N N . HIS A 1 247 ? 8.791 22.917 2.860 1.00 54.34 247 HIS A N 1
ATOM 1879 C CA . HIS A 1 247 ? 9.882 21.948 2.895 1.00 54.34 247 HIS A CA 1
ATOM 1880 C C . HIS A 1 247 ? 10.801 22.190 1.690 1.00 54.34 247 HIS A C 1
ATOM 1882 O O . HIS A 1 247 ? 10.349 22.673 0.650 1.00 54.34 247 HIS A O 1
ATOM 1888 N N . GLU A 1 248 ? 12.106 21.932 1.828 1.00 53.69 248 GLU A N 1
ATOM 1889 C CA . GLU A 1 248 ? 13.071 22.150 0.742 1.00 53.69 248 GLU A CA 1
ATOM 1890 C C . GLU A 1 248 ? 12.538 21.554 -0.578 1.00 53.69 248 GLU A C 1
ATOM 1892 O O . GLU A 1 248 ? 12.007 20.446 -0.578 1.00 53.69 248 GLU A O 1
ATOM 1897 N N . TYR A 1 249 ? 12.690 22.268 -1.701 1.00 51.34 249 TYR A N 1
ATOM 1898 C CA . TYR A 1 249 ? 12.093 21.974 -3.024 1.00 51.34 249 TYR A CA 1
ATOM 1899 C C . TYR A 1 249 ? 12.347 20.563 -3.616 1.00 51.34 249 TYR A C 1
ATOM 1901 O O . TYR A 1 249 ? 11.941 20.291 -4.743 1.00 51.34 249 TYR A O 1
ATOM 1909 N N . ASN A 1 250 ? 13.036 19.673 -2.902 1.00 65.00 250 ASN A N 1
ATOM 1910 C CA . ASN A 1 250 ? 13.433 18.341 -3.350 1.00 65.00 250 ASN A CA 1
ATOM 1911 C C . ASN A 1 250 ? 12.632 17.196 -2.702 1.00 65.00 250 ASN A C 1
ATOM 1913 O O . ASN A 1 250 ? 12.888 16.036 -3.042 1.00 65.00 250 ASN A O 1
ATOM 1917 N N . TYR A 1 251 ? 11.713 17.493 -1.776 1.00 76.50 251 TYR A N 1
ATOM 1918 C CA . TYR A 1 251 ? 10.928 16.476 -1.075 1.00 76.50 251 TYR A CA 1
ATOM 1919 C C . TYR A 1 251 ? 9.501 16.361 -1.614 1.00 76.50 251 TYR A C 1
ATOM 1921 O O . TYR A 1 251 ? 8.834 17.365 -1.850 1.00 76.50 251 TYR A O 1
ATOM 1929 N N . LEU A 1 252 ? 9.033 15.124 -1.765 1.00 82.50 252 LEU A N 1
ATOM 1930 C CA . LEU A 1 252 ? 7.661 14.777 -2.121 1.00 82.50 252 LEU A CA 1
ATOM 1931 C C . LEU A 1 252 ? 6.938 14.228 -0.889 1.00 82.50 252 LEU A C 1
ATOM 1933 O O . LEU A 1 252 ? 7.426 13.273 -0.291 1.00 82.50 252 LEU A O 1
ATOM 1937 N N . ALA A 1 25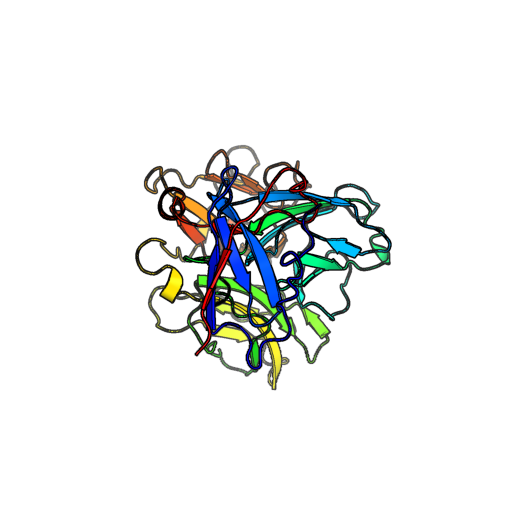3 ? 5.800 14.803 -0.514 1.00 85.50 253 ALA A N 1
ATOM 1938 C CA . ALA A 1 253 ? 5.001 14.324 0.607 1.00 85.50 253 ALA A CA 1
ATOM 1939 C C . ALA A 1 253 ? 4.111 13.154 0.168 1.00 85.50 253 ALA A C 1
ATOM 1941 O O . ALA A 1 253 ? 3.349 13.267 -0.798 1.00 85.50 253 ALA A O 1
ATOM 1942 N N . ILE A 1 254 ? 4.191 12.038 0.890 1.00 89.25 254 ILE A N 1
ATOM 1943 C CA . ILE A 1 254 ? 3.297 10.888 0.719 1.00 89.25 254 ILE A CA 1
ATOM 1944 C C . ILE A 1 254 ? 2.600 10.533 2.044 1.00 89.25 254 ILE A C 1
ATOM 1946 O O . ILE A 1 254 ? 3.172 10.790 3.108 1.00 89.25 254 ILE A O 1
ATOM 1950 N N . PRO A 1 255 ? 1.389 9.951 1.999 1.00 91.25 255 PRO A N 1
ATOM 1951 C CA . PRO A 1 255 ? 0.692 9.489 3.195 1.00 91.25 255 PRO A CA 1
ATOM 1952 C C . PRO A 1 255 ? 1.406 8.301 3.849 1.00 91.25 255 PRO A C 1
ATOM 1954 O O . PRO A 1 255 ? 1.861 7.376 3.170 1.00 91.25 255 PRO A O 1
ATOM 1957 N N . GLY A 1 256 ? 1.464 8.310 5.177 1.00 91.12 256 GLY A N 1
ATOM 1958 C CA . GLY A 1 256 ? 2.035 7.256 6.015 1.00 91.12 256 GLY A CA 1
ATOM 1959 C C . GLY A 1 256 ? 1.060 6.132 6.370 1.00 91.12 256 GLY A C 1
ATOM 1960 O O . GLY A 1 256 ? 1.494 5.114 6.896 1.00 91.12 256 GLY A O 1
ATOM 1961 N N . LEU A 1 257 ? -0.228 6.277 6.044 1.00 93.19 257 LEU A N 1
ATOM 1962 C CA . LEU A 1 257 ? -1.269 5.266 6.267 1.00 93.19 257 LEU A CA 1
ATOM 1963 C C . LEU A 1 257 ? -1.781 4.699 4.938 1.00 93.19 257 LEU A C 1
ATOM 1965 O O . LEU A 1 257 ? -2.958 4.766 4.636 1.00 93.19 257 LEU A O 1
ATOM 1969 N N . GLY A 1 258 ? -0.890 4.213 4.081 1.00 94.00 258 GLY A N 1
ATOM 1970 C CA . GLY A 1 258 ? -1.211 3.534 2.828 1.00 94.00 258 GLY A CA 1
ATOM 1971 C C . GLY A 1 258 ? -2.224 4.271 1.954 1.00 94.00 258 GLY A C 1
ATOM 1972 O O . GLY A 1 258 ? -2.003 5.395 1.504 1.00 94.00 258 GLY A O 1
ATOM 1973 N N . THR A 1 259 ? -3.342 3.589 1.703 1.00 95.75 259 THR A N 1
ATOM 1974 C CA . THR A 1 259 ? -4.498 4.142 0.989 1.00 95.75 259 THR A CA 1
ATOM 1975 C C . THR A 1 259 ? -5.484 4.843 1.918 1.00 95.75 259 THR A C 1
ATOM 1977 O O . THR A 1 259 ? -6.432 5.427 1.414 1.00 95.75 259 THR A O 1
ATOM 1980 N N . GLN A 1 260 ? -5.311 4.756 3.238 1.00 93.75 260 GLN A N 1
ATOM 1981 C CA . GLN A 1 260 ? -6.172 5.377 4.236 1.00 93.75 260 GLN A CA 1
ATOM 1982 C C . GLN A 1 260 ? -5.852 6.868 4.418 1.00 93.75 260 GLN A C 1
ATOM 1984 O O . GLN A 1 260 ? -4.697 7.297 4.470 1.00 93.75 260 GLN A O 1
ATOM 1989 N N . CYS A 1 261 ? -6.905 7.663 4.556 1.00 90.62 261 CYS A N 1
ATOM 1990 C CA . CYS A 1 261 ? -6.854 9.051 4.986 1.00 90.62 261 CYS A CA 1
ATOM 1991 C C . CYS A 1 261 ? -7.787 9.195 6.182 1.00 90.62 261 CYS A C 1
ATOM 1993 O O . CYS A 1 261 ? -8.967 8.876 6.065 1.00 90.62 261 CYS A O 1
ATOM 1995 N N . VAL A 1 262 ? -7.265 9.654 7.311 1.00 89.88 262 VAL A N 1
ATOM 1996 C CA . VAL A 1 262 ? -8.045 9.860 8.530 1.00 89.88 262 VAL A CA 1
ATOM 1997 C C . VAL A 1 262 ? -8.252 11.355 8.711 1.00 89.88 262 VAL A C 1
ATOM 1999 O O . VAL A 1 262 ? -7.312 12.139 8.560 1.00 89.88 262 VAL A O 1
ATOM 2002 N N . GLY A 1 263 ? -9.493 11.752 8.963 1.00 85.81 263 GLY A N 1
ATOM 2003 C CA . GLY A 1 263 ? -9.882 13.135 9.175 1.00 85.81 263 GLY A CA 1
ATOM 2004 C C . GLY A 1 263 ? -10.623 13.309 10.490 1.00 85.81 263 GLY A C 1
ATOM 2005 O O . GLY A 1 263 ? -11.606 12.612 10.738 1.00 85.81 263 GLY A O 1
ATOM 2006 N N . GLU A 1 264 ? -10.189 14.290 11.275 1.00 83.56 264 GLU A N 1
ATOM 2007 C CA . GLU A 1 264 ? -10.913 14.757 12.450 1.00 83.56 264 GLU A CA 1
ATOM 2008 C C . GLU A 1 264 ? -12.099 15.613 12.018 1.00 83.56 264 GLU A C 1
ATOM 2010 O O . GLU A 1 264 ? -11.976 16.545 11.205 1.00 83.56 264 GLU A O 1
ATOM 2015 N N . ALA A 1 265 ? -13.258 15.325 12.594 1.00 76.19 265 ALA A N 1
ATOM 2016 C CA . ALA A 1 265 ? -14.497 16.018 12.284 1.00 76.19 265 ALA A CA 1
ATOM 2017 C C . ALA A 1 265 ? -15.204 16.478 13.558 1.00 76.19 265 ALA A C 1
ATOM 2019 O O . ALA A 1 265 ? -15.132 15.861 14.612 1.00 76.19 265 ALA A O 1
ATOM 2020 N N . THR A 1 266 ? -16.002 17.546 13.464 1.00 71.88 266 THR A N 1
ATOM 2021 C CA . THR A 1 266 ? -16.680 18.113 14.650 1.00 71.88 266 THR A CA 1
ATOM 2022 C C . THR A 1 266 ? -17.708 17.164 15.290 1.00 71.88 266 THR A C 1
ATOM 2024 O O . THR A 1 266 ? -18.152 17.409 16.411 1.00 71.88 266 THR A O 1
ATOM 2027 N N . ALA A 1 267 ? -18.156 16.133 14.566 1.00 75.56 267 ALA A N 1
ATOM 2028 C CA . ALA A 1 267 ? -19.197 15.210 15.018 1.00 75.56 267 ALA A CA 1
ATOM 2029 C C . ALA A 1 267 ? -18.698 13.773 15.219 1.00 75.56 267 ALA A C 1
ATOM 2031 O O . ALA A 1 267 ? -19.068 13.145 16.211 1.00 75.56 267 ALA A O 1
ATOM 2032 N N . THR A 1 268 ? -17.952 13.226 14.259 1.00 80.44 268 THR A N 1
ATOM 2033 C CA . THR A 1 268 ? -17.446 11.847 14.280 1.00 80.44 268 THR A CA 1
ATOM 2034 C C . THR A 1 268 ? -16.322 11.740 13.272 1.00 80.44 268 THR A C 1
ATOM 2036 O O . THR A 1 268 ? -16.548 12.126 12.124 1.00 80.44 268 THR A O 1
ATOM 2039 N N . ASP A 1 269 ? -15.183 11.203 13.684 1.00 85.06 269 ASP A N 1
ATOM 2040 C CA . ASP A 1 269 ? -14.036 11.010 12.807 1.00 85.06 269 ASP A CA 1
ATOM 2041 C C . ASP A 1 269 ? -14.366 10.154 11.597 1.00 85.06 269 ASP A C 1
ATOM 2043 O O . ASP A 1 269 ? -15.265 9.303 11.603 1.00 85.06 269 ASP A O 1
ATOM 2047 N N . LEU A 1 270 ? -13.652 10.446 10.517 1.00 87.12 270 LEU A N 1
ATOM 2048 C CA . LEU A 1 270 ? -13.914 9.872 9.215 1.00 87.12 270 LEU A CA 1
ATOM 2049 C C . LEU A 1 270 ? -12.646 9.253 8.656 1.00 87.12 270 LEU A C 1
ATOM 2051 O O . LEU A 1 270 ? -11.583 9.870 8.620 1.00 87.12 270 LEU A O 1
ATOM 2055 N N . GLU A 1 271 ? -12.802 8.044 8.133 1.00 91.12 271 GLU A N 1
ATOM 2056 C CA . GLU A 1 271 ? -11.790 7.403 7.318 1.00 91.12 271 GLU A CA 1
ATOM 2057 C C . GLU A 1 271 ? -12.221 7.410 5.848 1.00 91.12 271 GLU A C 1
ATOM 2059 O O . GLU A 1 271 ? -13.318 6.975 5.489 1.00 91.12 271 GLU A O 1
ATOM 2064 N N . PHE A 1 272 ? -11.318 7.860 4.987 1.00 90.81 272 PHE A N 1
ATOM 2065 C CA . PHE A 1 272 ? -11.458 7.872 3.540 1.00 90.81 272 PHE A CA 1
ATOM 2066 C C . PHE A 1 272 ? -10.369 7.023 2.887 1.00 90.81 272 PHE A C 1
ATOM 2068 O O . PHE A 1 272 ? -9.375 6.643 3.512 1.00 90.81 272 PHE A O 1
ATOM 2075 N N . ALA A 1 273 ? -10.527 6.779 1.588 1.00 92.94 273 ALA A N 1
ATOM 2076 C CA . ALA A 1 273 ? -9.469 6.231 0.755 1.00 92.94 273 ALA A CA 1
ATOM 2077 C C . ALA A 1 273 ? -8.938 7.293 -0.218 1.00 92.94 273 ALA A C 1
ATOM 2079 O O . ALA A 1 273 ? -9.719 8.017 -0.837 1.00 92.94 273 ALA A O 1
ATOM 2080 N N . TRP A 1 274 ? -7.615 7.373 -0.366 1.00 93.69 274 TRP A N 1
ATOM 2081 C CA . TRP A 1 274 ? -6.965 8.298 -1.293 1.00 93.69 274 TRP A CA 1
ATOM 2082 C C . TRP A 1 274 ? -7.290 7.972 -2.753 1.00 93.69 274 TRP A C 1
ATOM 2084 O O . TRP A 1 274 ? -7.204 6.818 -3.183 1.00 93.69 274 TRP A O 1
ATOM 2094 N N . SER A 1 275 ? -7.554 9.017 -3.533 1.00 93.81 275 SER A N 1
ATOM 2095 C CA . SER A 1 275 ? -7.535 8.981 -4.994 1.00 93.81 275 SER A CA 1
ATOM 2096 C C . SER A 1 275 ? -6.196 9.475 -5.545 1.00 93.81 275 SER A C 1
ATOM 2098 O O . SER A 1 275 ? -5.578 10.413 -5.028 1.00 93.81 275 SER A O 1
ATOM 2100 N N . GLY A 1 276 ? -5.756 8.838 -6.629 1.00 91.81 276 GLY A N 1
ATOM 2101 C CA . GLY A 1 276 ? -4.519 9.155 -7.333 1.00 91.81 276 GLY A CA 1
ATOM 2102 C C . GLY A 1 276 ? -4.557 10.483 -8.107 1.00 91.81 276 GLY A C 1
ATOM 2103 O O . GLY A 1 276 ? -5.632 11.024 -8.383 1.00 91.81 276 GLY A O 1
ATOM 2104 N N . PRO A 1 277 ? -3.383 10.991 -8.524 1.00 88.44 277 PRO A N 1
ATOM 2105 C CA . PRO A 1 277 ? -3.221 12.328 -9.104 1.00 88.44 277 PRO A CA 1
ATOM 2106 C C . PRO A 1 277 ? -3.927 12.526 -10.448 1.00 88.44 277 PRO A C 1
ATOM 2108 O O . PRO A 1 277 ? -4.319 13.644 -10.775 1.00 88.44 277 PRO A O 1
ATOM 2111 N N . SER A 1 278 ? -4.111 11.469 -11.247 1.00 87.12 278 SER A N 1
ATOM 2112 C CA . SER A 1 278 ? -4.759 11.596 -12.562 1.00 87.12 278 SER A CA 1
ATOM 2113 C C . SER A 1 278 ? -6.279 11.407 -12.532 1.00 87.12 278 SER A C 1
ATOM 2115 O O . SER A 1 278 ? -6.914 11.420 -13.592 1.00 87.12 278 SER A O 1
ATOM 2117 N N . ILE A 1 279 ? -6.881 11.173 -11.361 1.00 82.75 279 ILE A N 1
ATOM 2118 C CA . ILE A 1 279 ? -8.325 10.961 -11.219 1.00 82.75 279 ILE A CA 1
ATOM 2119 C C . ILE A 1 279 ? -9.012 12.262 -10.822 1.00 82.75 279 ILE A C 1
ATOM 2121 O O . ILE A 1 279 ? -8.559 13.010 -9.964 1.00 82.75 279 ILE A O 1
ATOM 2125 N N . THR A 1 280 ? -10.162 12.528 -11.441 1.00 80.25 280 THR A N 1
ATOM 2126 C CA . THR A 1 280 ? -11.098 13.512 -10.896 1.00 80.25 280 THR A CA 1
ATOM 2127 C C . THR A 1 280 ? -11.794 12.870 -9.706 1.00 80.25 280 THR A C 1
ATOM 2129 O O . THR A 1 280 ? -12.635 11.993 -9.907 1.00 80.25 280 THR A O 1
ATOM 2132 N N . ALA A 1 281 ? -11.423 13.267 -8.488 1.00 71.06 281 ALA A N 1
ATOM 2133 C CA . ALA A 1 281 ? -12.048 12.729 -7.287 1.00 71.06 281 ALA A CA 1
ATOM 2134 C C . ALA A 1 281 ? -13.567 12.903 -7.307 1.00 71.06 281 ALA A C 1
ATOM 2136 O O . ALA A 1 281 ? -14.101 13.939 -7.721 1.00 71.06 281 ALA A O 1
ATOM 2137 N N . GLY A 1 282 ? -14.252 11.865 -6.826 1.00 71.50 282 GLY A N 1
ATOM 2138 C CA . GLY A 1 282 ? -15.657 11.963 -6.461 1.00 71.50 282 GLY A CA 1
ATOM 2139 C C . GLY A 1 282 ? -15.857 12.942 -5.302 1.00 71.50 282 GLY A C 1
ATOM 2140 O O . GLY A 1 282 ? -14.899 13.424 -4.698 1.00 71.50 282 GLY A O 1
ATOM 2141 N N . ALA A 1 283 ? -17.113 13.248 -4.989 1.00 69.81 283 ALA A N 1
ATOM 2142 C CA . ALA A 1 283 ? -17.416 13.938 -3.740 1.00 69.81 283 ALA A CA 1
ATOM 2143 C C . ALA A 1 283 ? -16.946 13.068 -2.566 1.00 69.81 283 ALA A C 1
ATOM 2145 O O . ALA A 1 283 ? -17.255 11.878 -2.534 1.00 69.81 283 ALA A O 1
ATOM 2146 N N . GLY A 1 284 ? -16.195 13.667 -1.654 1.00 72.12 284 GLY A N 1
ATOM 2147 C CA . GLY A 1 284 ? -15.716 13.037 -0.437 1.00 72.12 284 GLY A CA 1
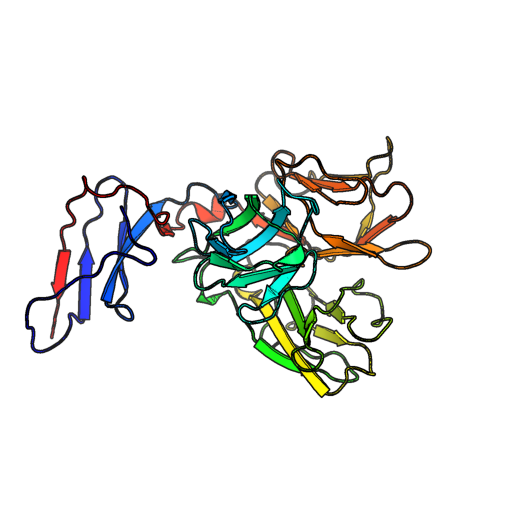ATOM 2148 C C . GLY A 1 284 ? -14.387 12.291 -0.528 1.00 72.12 284 GLY A C 1
ATOM 2149 O O . GLY A 1 284 ? -13.929 11.723 0.456 1.00 72.12 284 GLY A O 1
ATOM 2150 N N . ALA A 1 285 ? -13.755 12.254 -1.704 1.00 82.31 285 ALA A N 1
ATOM 2151 C CA . ALA A 1 285 ? -12.512 11.513 -1.896 1.00 82.31 285 ALA A CA 1
ATOM 2152 C C . ALA A 1 285 ? -11.304 12.459 -1.808 1.00 82.31 285 ALA A C 1
ATOM 2154 O O . ALA A 1 285 ? -11.180 13.360 -2.648 1.00 82.31 285 ALA A O 1
ATOM 2155 N N . PRO A 1 286 ? -10.396 12.269 -0.837 1.00 89.06 286 PRO A N 1
ATOM 2156 C CA . PRO A 1 286 ? -9.180 13.053 -0.778 1.00 89.06 286 PRO A CA 1
ATOM 2157 C C . PRO A 1 286 ? -8.242 12.649 -1.927 1.00 89.06 286 PRO A C 1
ATOM 2159 O O . PRO A 1 286 ? -8.088 11.474 -2.256 1.00 89.06 286 PRO A O 1
ATOM 2162 N N . THR A 1 287 ? -7.616 13.630 -2.570 1.00 90.19 287 THR A N 1
ATOM 2163 C CA . THR A 1 287 ? -6.709 13.451 -3.710 1.00 90.19 287 THR A CA 1
ATOM 2164 C C . THR A 1 287 ? -5.282 13.787 -3.343 1.00 90.19 287 THR A C 1
ATOM 2166 O O . THR A 1 287 ? -5.025 14.820 -2.716 1.00 90.19 287 THR A O 1
ATOM 2169 N N . ILE A 1 288 ? -4.355 12.979 -3.848 1.00 90.31 288 ILE A N 1
ATOM 2170 C CA . ILE A 1 288 ? -2.926 13.265 -3.792 1.00 90.31 288 ILE A CA 1
ATOM 2171 C C . ILE A 1 288 ? -2.491 13.891 -5.118 1.00 90.31 288 ILE A C 1
ATOM 2173 O O . ILE A 1 288 ? -2.689 13.295 -6.172 1.00 90.31 288 ILE A O 1
ATOM 2177 N N . ASP A 1 289 ? -1.859 15.063 -5.077 1.00 87.38 289 ASP A N 1
ATOM 2178 C CA . ASP A 1 289 ? -1.338 15.747 -6.260 1.00 87.38 289 ASP A CA 1
ATOM 2179 C C . ASP A 1 289 ? 0.179 15.942 -6.132 1.00 87.38 289 ASP A C 1
ATOM 2181 O O . ASP A 1 289 ? 0.682 16.840 -5.449 1.00 87.38 289 ASP A O 1
ATOM 2185 N N . PHE A 1 290 ? 0.917 15.063 -6.810 1.00 84.12 290 PHE A N 1
ATOM 2186 C CA . PHE A 1 290 ? 2.378 15.075 -6.817 1.00 84.12 290 PHE A CA 1
ATOM 2187 C C . PHE A 1 290 ? 2.983 16.147 -7.728 1.00 84.12 290 PHE A C 1
ATOM 2189 O O . PHE A 1 290 ? 4.159 16.461 -7.561 1.00 84.12 290 PHE A O 1
ATOM 2196 N N . GLU A 1 291 ? 2.222 16.717 -8.671 1.00 80.88 291 GLU A N 1
ATOM 2197 C CA . GLU A 1 291 ? 2.725 17.800 -9.529 1.00 80.88 291 GLU A CA 1
ATOM 2198 C C . GLU A 1 291 ? 2.941 19.068 -8.702 1.00 80.88 291 GLU A C 1
ATOM 2200 O O . GLU A 1 291 ? 3.958 19.750 -8.844 1.00 80.88 291 GLU A O 1
ATOM 2205 N N . PHE A 1 292 ? 2.008 19.346 -7.792 1.00 78.75 292 PHE A N 1
ATOM 2206 C CA . PHE A 1 292 ? 2.056 20.521 -6.926 1.00 78.75 292 PHE A CA 1
ATOM 2207 C C . PHE A 1 292 ? 2.488 20.217 -5.490 1.00 78.75 292 PHE A C 1
ATOM 2209 O O . PHE A 1 292 ? 2.526 21.141 -4.678 1.00 78.75 292 PHE A O 1
ATOM 2216 N N . ASN A 1 293 ? 2.813 18.954 -5.184 1.00 80.88 293 ASN A N 1
ATOM 2217 C CA . ASN A 1 293 ? 3.107 18.467 -3.837 1.00 80.88 293 ASN A CA 1
ATOM 2218 C C . ASN A 1 293 ? 2.064 18.982 -2.830 1.00 80.88 293 ASN A C 1
ATOM 2220 O O . ASN A 1 293 ? 2.368 19.758 -1.919 1.00 80.88 293 ASN A O 1
ATOM 2224 N N . LYS A 1 294 ? 0.801 18.628 -3.074 1.00 84.75 294 LYS A N 1
ATOM 2225 C CA . LYS A 1 294 ? -0.345 19.055 -2.268 1.00 84.75 294 LYS A CA 1
ATOM 2226 C C . LYS A 1 294 ? -1.332 17.913 -2.097 1.00 84.75 294 LYS A C 1
ATOM 2228 O O . LYS A 1 294 ? -1.453 17.056 -2.974 1.00 84.75 294 LYS A O 1
ATOM 2233 N N . TRP A 1 295 ? -2.079 17.952 -1.006 1.00 87.62 295 TRP A N 1
ATOM 2234 C CA . TRP A 1 295 ? -3.238 17.090 -0.792 1.00 87.62 295 TRP A CA 1
ATOM 2235 C C . TRP A 1 295 ? -4.490 17.953 -0.761 1.00 87.62 295 TRP A C 1
ATOM 2237 O O . TRP A 1 295 ? -4.445 19.106 -0.325 1.00 87.62 295 TRP A O 1
ATOM 2247 N N . ALA A 1 296 ? -5.595 17.423 -1.271 1.00 82.62 296 ALA A N 1
ATOM 2248 C CA . ALA A 1 296 ? -6.856 18.148 -1.309 1.00 82.62 296 ALA A CA 1
ATOM 2249 C C . ALA A 1 296 ? -8.029 17.231 -0.986 1.00 82.62 296 ALA A C 1
ATOM 2251 O O . ALA A 1 296 ? -8.004 16.056 -1.328 1.00 82.62 296 ALA A O 1
ATOM 2252 N N . THR A 1 297 ? -9.072 17.786 -0.386 1.00 79.69 297 THR A N 1
ATOM 2253 C CA . THR A 1 297 ? -10.363 17.128 -0.196 1.00 79.69 297 THR A CA 1
ATOM 2254 C C . THR A 1 297 ? -11.492 18.088 -0.556 1.00 79.69 297 THR A C 1
ATOM 2256 O O . THR A 1 297 ? -11.352 19.313 -0.521 1.00 79.69 297 THR A O 1
ATOM 2259 N N . ASN A 1 298 ? -12.617 17.523 -0.974 1.00 69.81 298 ASN A N 1
ATOM 2260 C CA . ASN A 1 298 ? -13.841 18.245 -1.298 1.00 69.81 298 ASN A CA 1
ATOM 2261 C C . ASN A 1 298 ? -14.998 17.886 -0.341 1.00 69.81 298 ASN A C 1
ATOM 2263 O O . ASN A 1 298 ? -16.146 18.187 -0.665 1.00 69.81 298 ASN A O 1
ATOM 2267 N N . GLU A 1 299 ? -14.700 17.305 0.833 1.00 68.44 299 GLU A N 1
ATOM 2268 C CA . GLU A 1 299 ? -15.624 16.983 1.952 1.00 68.44 299 GLU A CA 1
ATOM 2269 C C . GLU A 1 299 ? -16.238 18.219 2.652 1.00 68.44 299 GLU A C 1
ATOM 2271 O O . GLU A 1 299 ? -16.637 18.158 3.811 1.00 68.44 299 GLU A O 1
ATOM 2276 N N . GLY A 1 300 ? -16.310 19.361 1.957 1.00 55.72 300 GLY A N 1
ATOM 2277 C CA . GLY A 1 300 ? -16.597 20.692 2.493 1.00 55.72 300 GLY A CA 1
ATOM 2278 C C . GLY A 1 300 ? -17.363 20.713 3.819 1.00 55.72 300 GLY A C 1
ATOM 2279 O O . GLY A 1 300 ? -18.537 20.349 3.870 1.00 55.72 300 GLY A O 1
ATOM 2280 N N . THR A 1 301 ? -16.705 21.222 4.866 1.00 54.25 301 THR A N 1
ATOM 2281 C CA . THR A 1 301 ? -17.194 21.410 6.249 1.00 54.25 301 THR A CA 1
ATOM 2282 C C . THR A 1 301 ? -17.258 20.185 7.166 1.00 54.25 301 THR A C 1
ATOM 2284 O O . THR A 1 301 ? -17.503 20.389 8.355 1.00 54.25 301 THR A O 1
ATOM 2287 N N . ALA A 1 302 ? -17.036 18.957 6.684 1.00 62.38 302 ALA A N 1
ATOM 2288 C CA . ALA A 1 302 ? -17.065 17.772 7.548 1.00 62.38 302 ALA A CA 1
ATOM 2289 C C . ALA A 1 302 ? -15.733 17.521 8.272 1.00 62.38 302 ALA A C 1
ATOM 2291 O O . ALA A 1 302 ? -15.756 17.213 9.459 1.00 62.38 302 ALA A O 1
ATOM 2292 N N . VAL A 1 303 ? -14.598 17.702 7.593 1.00 72.31 303 VAL A N 1
ATOM 2293 C CA . VAL A 1 303 ? -13.256 17.415 8.123 1.00 72.31 303 VAL A CA 1
ATOM 2294 C C . VAL A 1 303 ? -12.509 18.724 8.351 1.00 72.31 303 VAL A C 1
ATOM 2296 O O . VAL A 1 303 ? -12.460 19.567 7.464 1.00 72.31 303 VAL A O 1
ATOM 2299 N N . THR A 1 304 ? -11.948 18.934 9.541 1.00 69.00 304 THR A N 1
ATOM 2300 C CA . THR A 1 304 ? -11.189 20.162 9.859 1.00 69.00 304 THR A CA 1
ATOM 2301 C C . THR A 1 304 ? -9.682 19.947 9.872 1.00 69.00 304 THR A C 1
ATOM 2303 O O . THR A 1 304 ? -8.925 20.872 9.557 1.00 69.00 304 THR A O 1
ATOM 2306 N N . THR A 1 305 ? -9.264 18.724 10.184 1.00 79.38 305 THR A N 1
ATOM 2307 C CA . THR A 1 305 ? -7.866 18.314 10.297 1.00 79.38 305 THR A CA 1
ATOM 2308 C C . THR A 1 305 ? -7.719 16.959 9.618 1.00 79.38 305 THR A C 1
ATOM 2310 O O . THR A 1 305 ? -8.560 16.088 9.821 1.00 79.38 305 THR A O 1
ATOM 2313 N N . LEU A 1 306 ? -6.681 16.756 8.806 1.00 83.12 306 LEU A N 1
ATOM 2314 C CA . LEU A 1 306 ? -6.263 15.391 8.468 1.00 83.12 306 LEU A CA 1
ATOM 2315 C C . LEU A 1 306 ? -5.282 14.930 9.534 1.00 83.12 306 LEU A C 1
ATOM 2317 O O . LEU A 1 306 ? -4.328 15.656 9.774 1.00 83.12 306 LEU A O 1
ATOM 2321 N N . ALA A 1 307 ? -5.497 13.750 10.104 1.00 84.75 307 ALA A N 1
ATOM 2322 C CA . ALA A 1 307 ? -4.625 13.122 11.091 1.00 84.75 307 ALA A CA 1
ATOM 2323 C C . ALA A 1 307 ? -3.870 11.968 10.417 1.00 84.75 307 ALA A C 1
ATOM 2325 O O . ALA A 1 307 ? -4.181 10.790 10.592 1.00 84.75 307 ALA A O 1
ATOM 2326 N N . VAL A 1 308 ? -2.936 12.306 9.524 1.00 83.94 308 VAL A N 1
ATOM 2327 C CA . VAL A 1 308 ? -2.200 11.311 8.731 1.00 83.94 308 VAL A CA 1
ATOM 2328 C C . VAL A 1 308 ? -0.701 11.571 8.850 1.00 83.94 308 VAL A C 1
ATOM 2330 O O . VAL A 1 308 ? -0.250 12.624 8.394 1.00 83.94 308 VAL A O 1
ATOM 2333 N N . PRO A 1 309 ? 0.088 10.605 9.361 1.00 84.88 309 PRO A N 1
ATOM 2334 C CA . PRO A 1 309 ? 1.541 10.662 9.320 1.00 84.88 309 PRO A CA 1
ATOM 2335 C C . PRO A 1 309 ? 2.053 10.960 7.912 1.00 84.88 309 PRO A C 1
ATOM 2337 O O . PRO A 1 309 ? 1.563 10.408 6.922 1.00 84.88 309 PRO A O 1
ATOM 2340 N N . ILE A 1 310 ? 3.053 11.829 7.806 1.00 84.94 310 ILE A N 1
ATOM 2341 C CA . ILE A 1 310 ? 3.556 12.312 6.514 1.00 84.94 310 ILE A CA 1
ATOM 2342 C C . ILE A 1 310 ? 4.988 11.862 6.327 1.00 84.94 310 ILE A C 1
ATOM 2344 O O . ILE A 1 310 ? 5.821 12.072 7.205 1.00 84.94 310 ILE A O 1
ATOM 2348 N N . ILE A 1 311 ? 5.294 11.316 5.151 1.00 84.19 311 ILE A N 1
ATOM 2349 C CA . ILE A 1 311 ? 6.659 10.938 4.788 1.00 84.19 311 ILE A CA 1
ATOM 2350 C C . ILE A 1 311 ? 7.142 11.861 3.675 1.00 84.19 311 ILE A C 1
ATOM 2352 O O . ILE A 1 311 ? 6.589 11.881 2.572 1.00 84.19 311 ILE A O 1
ATOM 2356 N N . PHE A 1 312 ? 8.215 12.599 3.946 1.00 81.88 312 PHE A N 1
ATOM 2357 C CA . PHE A 1 312 ? 8.867 13.457 2.958 1.00 81.88 312 PHE A CA 1
ATOM 2358 C C . PHE A 1 312 ? 9.964 12.701 2.204 1.00 81.88 312 PHE A C 1
ATOM 2360 O O . PHE A 1 312 ? 11.041 12.460 2.742 1.00 81.88 312 PHE A O 1
ATOM 2367 N N . LEU A 1 313 ? 9.720 12.343 0.940 1.00 79.38 313 LEU A N 1
ATOM 2368 C CA . LEU A 1 313 ? 10.652 11.578 0.111 1.00 79.38 313 LEU A CA 1
ATOM 2369 C C . LEU A 1 313 ? 11.609 12.469 -0.686 1.00 79.38 313 LEU A C 1
ATOM 2371 O O . LEU A 1 313 ? 11.173 13.219 -1.558 1.00 79.38 313 LEU A O 1
ATOM 2375 N N . ASN A 1 314 ? 12.923 12.321 -0.493 1.00 76.06 314 ASN A N 1
ATOM 2376 C CA . ASN A 1 314 ? 13.908 12.970 -1.363 1.00 76.06 314 ASN A CA 1
ATOM 2377 C C . ASN A 1 314 ? 14.015 12.242 -2.714 1.00 76.06 314 ASN A C 1
ATOM 2379 O O . ASN A 1 314 ? 14.707 11.224 -2.828 1.00 76.06 314 ASN A O 1
ATOM 2383 N N . ALA A 1 315 ? 13.400 12.794 -3.760 1.00 64.38 315 ALA A N 1
ATOM 2384 C CA . ALA A 1 315 ? 13.386 12.184 -5.093 1.00 64.38 315 ALA A CA 1
ATOM 2385 C C . ALA A 1 315 ? 14.790 12.035 -5.722 1.00 64.38 315 ALA A C 1
ATOM 2387 O O . ALA A 1 315 ? 15.014 11.147 -6.546 1.00 64.38 315 ALA A O 1
ATOM 2388 N N . LEU A 1 316 ? 15.761 12.866 -5.320 1.00 63.47 316 LEU A N 1
ATOM 2389 C CA . LEU A 1 316 ? 17.134 12.836 -5.841 1.00 63.47 316 LEU A CA 1
ATOM 2390 C C . LEU A 1 316 ? 18.013 11.779 -5.164 1.00 63.47 316 LEU A C 1
ATOM 2392 O O . LEU A 1 316 ? 18.987 11.323 -5.762 1.00 63.47 316 LEU A O 1
ATOM 2396 N N . SER A 1 317 ? 17.663 11.342 -3.951 1.00 63.56 317 SER A N 1
ATOM 2397 C CA . SER A 1 317 ? 18.405 10.297 -3.225 1.00 63.56 317 SER A CA 1
ATOM 2398 C C . SER A 1 317 ? 18.368 8.925 -3.923 1.00 63.56 317 SER A C 1
ATOM 2400 O O . SER A 1 317 ? 19.162 8.036 -3.619 1.00 63.56 317 SER A O 1
ATOM 2402 N N . LEU A 1 318 ? 17.481 8.767 -4.908 1.00 62.03 318 LEU A N 1
ATOM 2403 C CA . LEU A 1 318 ? 17.175 7.504 -5.578 1.00 62.03 318 LEU A CA 1
ATOM 2404 C C . LEU A 1 318 ? 17.814 7.361 -6.959 1.00 62.03 318 LEU A C 1
ATOM 2406 O O . LEU A 1 318 ? 17.545 6.381 -7.647 1.00 62.03 318 LEU A O 1
ATOM 2410 N N . GLN A 1 319 ? 18.678 8.293 -7.374 1.00 58.66 319 GLN A N 1
ATOM 2411 C CA . GLN A 1 319 ? 19.304 8.268 -8.706 1.00 58.66 319 GLN A CA 1
ATOM 2412 C C . GLN A 1 319 ? 20.090 6.979 -9.005 1.00 58.66 319 GLN A C 1
ATOM 2414 O O . GLN A 1 319 ? 20.270 6.628 -10.167 1.00 58.66 319 GLN A O 1
ATOM 2419 N N . ASN A 1 320 ? 20.523 6.256 -7.968 1.00 61.88 320 ASN A N 1
ATOM 2420 C CA . ASN A 1 320 ? 21.238 4.984 -8.100 1.00 61.88 320 ASN A CA 1
ATOM 2421 C C . ASN A 1 320 ? 20.345 3.747 -7.894 1.00 61.88 320 ASN A C 1
ATOM 2423 O O . ASN A 1 320 ? 20.851 2.624 -7.922 1.00 61.88 320 ASN A O 1
ATOM 2427 N N . ALA A 1 321 ? 19.043 3.922 -7.654 1.00 67.56 321 ALA A N 1
ATOM 2428 C CA . ALA A 1 321 ? 18.137 2.803 -7.451 1.00 67.56 321 ALA A CA 1
ATOM 2429 C C . ALA A 1 321 ? 17.871 2.061 -8.770 1.00 67.56 321 ALA A C 1
ATOM 2431 O O . ALA A 1 321 ? 17.702 2.662 -9.836 1.00 67.56 321 ALA A O 1
ATOM 2432 N N . LYS A 1 322 ? 17.836 0.731 -8.677 1.00 75.19 322 LYS A N 1
ATOM 2433 C CA .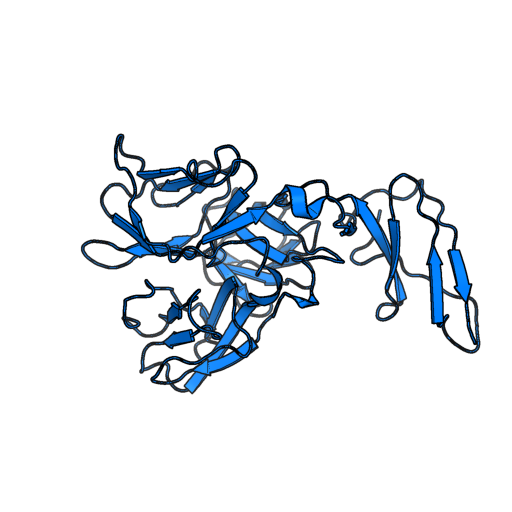 LYS A 1 322 ? 17.585 -0.174 -9.799 1.00 75.19 322 LYS A CA 1
ATOM 2434 C C . LYS A 1 322 ? 16.172 -0.728 -9.686 1.00 75.19 322 LYS A C 1
ATOM 2436 O O . LYS A 1 322 ? 15.835 -1.355 -8.680 1.00 75.19 322 LYS A O 1
ATOM 2441 N N . LEU A 1 323 ? 15.375 -0.501 -10.725 1.00 79.94 323 LEU A N 1
ATOM 2442 C CA . LEU A 1 323 ? 14.015 -1.015 -10.835 1.00 79.94 323 LEU A CA 1
ATOM 2443 C C . LEU A 1 323 ? 14.019 -2.260 -11.721 1.00 79.94 323 LEU A C 1
ATOM 2445 O O . LEU A 1 323 ? 14.583 -2.217 -12.816 1.00 79.94 323 LEU A O 1
ATOM 2449 N N . GLU A 1 324 ? 13.409 -3.355 -11.257 1.00 81.19 324 GLU A N 1
ATOM 2450 C CA . GLU A 1 324 ? 13.223 -4.548 -12.090 1.00 81.19 324 GLU A CA 1
ATOM 2451 C C . GLU A 1 324 ? 12.362 -4.183 -13.307 1.0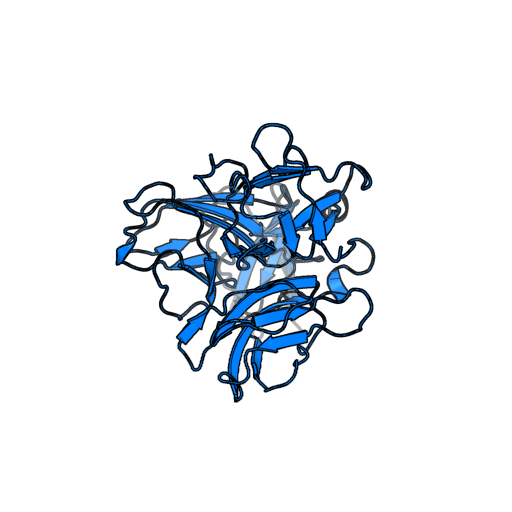0 81.19 324 GLU A C 1
ATOM 2453 O O . GLU A 1 324 ? 11.340 -3.507 -13.173 1.00 81.19 324 GLU A O 1
ATOM 2458 N N . VAL A 1 325 ? 12.775 -4.627 -14.493 1.00 81.69 325 VAL A N 1
ATOM 2459 C CA . VAL A 1 325 ? 12.059 -4.376 -15.746 1.00 81.69 325 VAL A CA 1
ATOM 2460 C C . VAL A 1 325 ? 10.608 -4.849 -15.646 1.00 81.69 325 VAL A C 1
ATOM 2462 O O . VAL A 1 325 ? 10.316 -5.905 -15.083 1.00 81.69 325 VAL A O 1
ATOM 2465 N N . ALA A 1 326 ? 9.698 -4.052 -16.211 1.00 82.00 326 ALA A N 1
ATOM 2466 C CA . ALA A 1 326 ? 8.272 -4.343 -16.236 1.00 82.00 326 ALA A CA 1
ATOM 2467 C C . ALA A 1 326 ? 7.997 -5.725 -16.843 1.00 82.00 326 ALA A C 1
ATOM 2469 O O . ALA A 1 326 ? 8.571 -6.111 -17.868 1.00 82.00 326 ALA A O 1
ATOM 2470 N N . THR A 1 327 ? 7.071 -6.467 -16.237 1.00 81.38 327 THR A N 1
ATOM 2471 C CA . THR A 1 327 ? 6.615 -7.734 -16.820 1.00 81.38 327 THR A CA 1
ATOM 2472 C C . THR A 1 327 ? 6.028 -7.475 -18.209 1.00 81.38 327 THR A C 1
ATOM 2474 O O . THR A 1 327 ? 5.154 -6.629 -18.366 1.00 81.38 327 THR A O 1
ATOM 2477 N N . GLY A 1 328 ? 6.480 -8.225 -19.217 1.00 81.38 328 GLY A N 1
ATOM 2478 C CA . GLY A 1 328 ? 6.011 -8.092 -20.598 1.00 81.38 328 GLY A CA 1
ATOM 2479 C C . GLY A 1 328 ? 6.903 -7.245 -21.511 1.00 81.38 328 GLY A C 1
ATOM 2480 O O . GLY A 1 328 ? 6.775 -7.393 -22.727 1.00 81.38 328 GLY A O 1
ATOM 2481 N N . GLU A 1 329 ? 7.843 -6.461 -20.967 1.00 83.44 329 GLU A N 1
ATOM 2482 C CA . GLU A 1 329 ? 8.780 -5.635 -21.749 1.00 83.44 329 GLU A CA 1
ATOM 2483 C C . GLU A 1 329 ? 9.505 -6.473 -22.817 1.00 83.44 329 GLU A C 1
ATOM 2485 O O . GLU A 1 329 ? 9.966 -7.590 -22.550 1.00 83.44 329 GLU A O 1
ATOM 2490 N N . ASP A 1 330 ? 9.614 -5.981 -24.051 1.00 85.06 330 ASP A N 1
ATOM 2491 C CA . ASP A 1 330 ? 10.302 -6.730 -25.104 1.00 85.06 330 ASP A CA 1
ATOM 2492 C C . ASP A 1 330 ? 11.825 -6.569 -25.029 1.00 85.06 330 ASP A C 1
ATOM 2494 O O . ASP A 1 330 ? 12.404 -5.628 -25.562 1.00 85.06 330 ASP A O 1
ATOM 2498 N N . LEU A 1 331 ? 12.481 -7.546 -24.399 1.00 83.62 331 LEU A N 1
ATOM 2499 C CA . LEU A 1 331 ? 13.942 -7.640 -24.327 1.00 83.62 331 LEU A CA 1
ATOM 2500 C C . LEU A 1 331 ? 14.551 -8.569 -25.394 1.00 83.62 331 LEU A C 1
ATOM 2502 O O . LEU A 1 331 ? 15.726 -8.918 -25.301 1.00 83.62 331 LEU A O 1
ATOM 2506 N N . SER A 1 332 ? 13.786 -8.998 -26.407 1.00 82.62 332 SER A N 1
ATOM 2507 C CA . SER A 1 332 ? 14.237 -10.009 -27.383 1.00 82.62 332 SER A CA 1
ATOM 2508 C C . SER A 1 332 ? 15.437 -9.583 -28.242 1.00 82.62 332 SER A C 1
ATOM 2510 O O . SER A 1 332 ? 16.112 -10.434 -28.820 1.00 82.62 332 SER A O 1
ATOM 2512 N N . GLY A 1 333 ? 15.730 -8.281 -28.306 1.00 79.94 333 GLY A N 1
ATOM 2513 C CA . GLY A 1 333 ? 16.902 -7.734 -28.992 1.00 79.94 333 GLY A CA 1
ATOM 2514 C C . GLY A 1 333 ? 18.205 -7.777 -28.186 1.00 79.94 333 GLY A C 1
ATOM 2515 O O . GLY A 1 333 ? 19.259 -7.474 -28.743 1.00 79.94 333 GLY A O 1
ATOM 2516 N N . LEU A 1 334 ? 18.163 -8.130 -26.897 1.00 83.31 334 LEU A N 1
ATOM 2517 C CA . LEU A 1 334 ? 19.336 -8.106 -26.023 1.00 83.31 334 LEU A CA 1
ATOM 2518 C C . LEU A 1 334 ? 20.059 -9.455 -26.026 1.00 83.31 334 LEU A C 1
ATOM 2520 O O . LEU A 1 334 ? 19.447 -10.517 -25.944 1.00 83.31 334 LEU A O 1
ATOM 2524 N N . THR A 1 335 ? 21.390 -9.415 -26.083 1.00 81.56 335 THR A N 1
ATOM 2525 C CA . THR A 1 335 ? 22.241 -10.594 -25.880 1.00 81.56 335 THR A CA 1
ATOM 2526 C C . THR A 1 335 ? 23.079 -10.382 -24.633 1.00 81.56 335 THR A C 1
ATOM 2528 O O . THR A 1 335 ? 24.044 -9.625 -24.657 1.00 81.56 335 THR A O 1
ATOM 2531 N N . ILE A 1 336 ? 22.733 -11.075 -23.553 1.00 80.88 336 ILE A N 1
ATOM 2532 C CA . ILE A 1 336 ? 23.489 -10.996 -22.303 1.00 80.88 336 ILE A CA 1
ATOM 2533 C C . ILE A 1 336 ? 24.703 -11.923 -22.339 1.00 80.88 336 ILE A C 1
ATOM 2535 O O . ILE A 1 336 ? 24.626 -13.077 -22.772 1.00 80.88 336 ILE A O 1
ATOM 2539 N N . ARG A 1 337 ? 25.839 -11.422 -21.859 1.00 83.75 337 ARG A N 1
ATOM 2540 C CA . ARG A 1 337 ? 27.056 -12.209 -21.647 1.00 83.75 337 ARG A CA 1
ATOM 2541 C C . ARG A 1 337 ? 27.267 -12.367 -20.156 1.00 83.75 337 ARG A C 1
ATOM 2543 O O . ARG A 1 337 ? 27.124 -11.407 -19.407 1.00 83.75 337 ARG A O 1
ATOM 2550 N N . TYR A 1 338 ? 27.608 -13.575 -19.728 1.00 83.19 338 TYR A N 1
ATOM 2551 C CA . TYR A 1 338 ? 27.887 -13.840 -18.326 1.00 83.19 338 TYR A CA 1
ATOM 2552 C C . TYR A 1 338 ? 29.128 -14.705 -18.150 1.00 83.19 338 TYR A C 1
ATOM 2554 O O . TYR A 1 338 ? 29.444 -15.563 -18.979 1.00 83.19 338 TYR A O 1
ATOM 2562 N N . VAL A 1 339 ? 29.803 -14.506 -17.024 1.00 81.56 339 VAL A N 1
ATOM 2563 C CA . VAL A 1 339 ? 30.878 -15.361 -16.534 1.00 81.56 339 VAL A CA 1
ATOM 2564 C C . VAL A 1 339 ? 30.413 -15.997 -15.234 1.00 81.56 339 VAL A C 1
ATOM 2566 O O . VAL A 1 339 ? 29.964 -15.328 -14.306 1.00 81.56 339 VAL A O 1
ATOM 2569 N N . ALA A 1 340 ? 30.489 -17.322 -15.181 1.00 79.00 340 ALA A N 1
ATOM 2570 C CA . ALA A 1 340 ? 30.067 -18.099 -14.031 1.00 79.00 340 ALA A CA 1
ATOM 2571 C C . ALA A 1 340 ? 31.278 -18.688 -13.314 1.00 79.00 340 ALA A C 1
ATOM 2573 O O . ALA A 1 340 ? 32.114 -19.347 -13.934 1.00 79.00 340 ALA A O 1
ATOM 2574 N N . PHE A 1 341 ? 31.330 -18.509 -11.999 1.00 73.88 341 PHE A N 1
ATOM 2575 C CA . PHE A 1 341 ? 32.384 -19.053 -11.153 1.00 73.88 341 PHE A CA 1
ATOM 2576 C C . PHE A 1 341 ? 31.802 -20.116 -10.215 1.00 73.88 341 PHE A C 1
ATOM 2578 O O . PHE A 1 341 ? 30.803 -19.885 -9.526 1.00 73.88 341 PHE A O 1
ATOM 2585 N N . GLY A 1 342 ? 32.437 -21.286 -10.167 1.00 65.44 342 GLY A N 1
ATOM 2586 C CA . GLY A 1 342 ? 32.129 -22.369 -9.234 1.00 65.44 342 GLY A CA 1
ATOM 2587 C C . GLY A 1 342 ? 33.418 -22.890 -8.607 1.00 65.44 342 GLY A C 1
ATOM 2588 O O . GLY A 1 342 ? 34.414 -23.035 -9.313 1.00 65.44 342 GLY A O 1
ATOM 2589 N N . PHE A 1 343 ? 33.396 -23.139 -7.298 1.00 54.16 343 PHE A N 1
ATOM 2590 C CA . PHE A 1 343 ? 34.448 -23.872 -6.590 1.00 54.16 343 PHE A CA 1
ATOM 2591 C C . PHE A 1 343 ? 33.934 -25.258 -6.231 1.00 54.16 343 PHE A C 1
ATOM 2593 O O . PHE A 1 343 ? 32.791 -25.318 -5.724 1.00 54.16 343 PHE A O 1
#

Secondary structure (DSSP, 8-state):
-PPTT-EE----S-SS--SEEEE--BTTEEEEEETTTTEEEEEEE---SSEEEEEE-BTTEEE-SS-EEEEEEEEE-SSSS-EE-EEEETTS---TTEEEEETTTTEEEE-GGG---EEEEEEEEPBSSSTTBGGGEEEEEEEE--SS-EE-SS-EEEEEEEEETTTTEEPEEE-TTS---STTEEEEE--SSSSS-EEEE-GGGTTPEEEEEEEEGGGTTTT--EEP-EEE-B-TTSSEEEE-TTS-TTEEEEESSTTEEEEEESSS-EEEEPBPTTS-PPTT--EEETTTTEEEE--TTSEEEEE--EEEEEGGGGTT-EEEPPTT---TT----EEEE--

Foldseek 3Di:
DAAFPADADDDDPDPDAFPDKDWDADPQWDWDAPPVRNHIFIWHQDPDQKDKDKWFADPQKTAFQFQFLFWQWKFQDDFPQTATAAEDDPPAADDRRYWHADNVTRMIGDHVVRVGGMMITMGGGAFCDAQRHPVFKDFFDKDFAAQDKDWDPAQFLAWRFKAQPQVRGTADEAFQPDAQPDASHWYWDNDPPDRTIIIHGDHVSGRTIMTIIGGHPVRCVPFKDKDQFFDFFDCVPLKTKDAPPPPPPQWAKGWRHGQWWWFDFPPDIDIAGEDEQVDDHDQAHWYQHRVRSMIIHNVGRGGRTTRTIIIIGRRVVSSRTIGTGGRPDDPVPDDMDMDGHDD

Sequence (343 aa):
SYPKGGEDITFPPWRQKPRFLEIESEGGYDFQYDRANNKIKAFTGGKSLIVEEVVVVASHTGTLAHKPFYILAIDVTATTTTGPYHVIPVGKTPLTLECAVNFATGGLTFVAADLVTSVRVTYIPLHETGPFSSDNLVIDESMVASDTPKDLANQAAAVQYIYDVTGGNRMALEPVDEEPSATKFAVVDIDDGSDDTNIDVHNDDDTNVLSITYIKYGTFAPAFQLGDGDLTLDSAGGIETYYFVTHEYNYLAIPGLGTQCVGEATATDLEFAWSGPSITAGAGAPTIDFEFNKWATNEGTAVTTLAVPIIFLNALSLQNAKLEVATGEDLSGLTIRYVAFGF

pLDDT: mean 84.49, std 12.19, range [50.81, 98.56]

Solvent-accessible surface area (backbone atoms only — not comparable to full-atom values): 18316 Å² total; per-residue (Å²): 89,40,45,76,88,27,44,80,60,84,75,74,97,56,98,58,78,63,80,42,70,50,49,54,65,51,98,78,29,43,49,47,70,42,73,91,79,43,17,43,31,49,22,31,70,53,87,62,76,64,46,77,46,79,31,66,28,56,95,30,33,32,57,49,56,48,33,40,62,44,54,45,13,32,28,34,76,47,53,93,58,62,45,43,25,38,60,43,59,56,93,55,81,39,52,87,61,28,32,12,44,29,53,93,60,17,37,36,37,43,29,72,88,40,54,50,42,31,34,38,38,25,27,29,54,40,22,80,45,70,65,49,12,70,92,34,49,46,74,61,47,76,43,71,43,36,76,52,67,41,68,48,99,55,30,43,59,28,39,49,40,47,28,34,61,68,82,67,43,67,41,45,56,50,43,64,93,54,74,40,86,42,78,56,25,24,17,63,39,67,48,86,88,51,87,43,19,34,45,31,43,14,59,90,42,40,67,32,36,34,34,32,27,33,31,42,25,88,64,39,71,91,61,43,50,74,36,88,32,75,43,68,47,46,56,83,84,58,43,31,41,41,72,63,76,87,55,68,96,59,53,44,74,43,68,18,37,20,15,54,40,26,26,44,28,95,86,60,70,42,67,42,31,23,26,38,62,90,54,83,62,60,89,56,31,35,32,44,33,76,90,74,35,30,41,36,33,49,47,66,89,51,57,57,28,33,42,42,42,32,35,33,42,44,70,73,82,42,72,82,27,37,28,59,57,44,47,58,44,78,55,80,89,65,80,81,50,73,50,73,43,70,133

Mean predicted aligned error: 8.46 Å

Organism: NCBI:txid412755